Protein AF-A0AA37I2V8-F1 (afdb_monomer_lite)

Organism: Xylanibacter ruminicola (NCBI:txid839)

Foldseek 3Di:
DVVVVVVVVVVVVQVVCVVCPHDVSVVVVQVVLFVCCLVVVAKGKDDWDWDADPVRWIKIKIKIWGHDVVQSGIDIDIWMWTKDDDPQFIKIKGFAFACQPAPRDRQAIEIEDRQALVQQCVVVVNDSDHVSSVCVQVVQFDHWQKDWDQQDPVRWIKIWIDGHPFKIFIFTADPPDPHYTYGNHMDGCVRDDPVRNVVVVLSVLVCVLSPDDPLVSLLVVLVVPLDPVVNVVVVVVSVVSCVVSVGPCVLVVQLVVLLVLLVVLCVVVVVDDSPPSVLVSLSVVLSSVLSSVLSVVPPVPPPPDDSLVSSLVSSVSSCVSSVNPDDPSLSSSLSCCCPVVVDDSVVSNVVSCVVDPD

Structure (mmCIF, N/CA/C/O backbone):
data_AF-A0AA37I2V8-F1
#
_entry.id   AF-A0AA37I2V8-F1
#
loop_
_atom_site.group_PDB
_atom_site.id
_atom_site.type_symbol
_atom_site.label_atom_id
_atom_site.label_alt_id
_atom_site.label_comp_id
_atom_site.label_asym_id
_atom_site.label_entity_id
_atom_site.label_seq_id
_atom_site.pdbx_PDB_ins_code
_atom_site.Cartn_x
_atom_site.Cartn_y
_atom_site.Cartn_z
_atom_site.occupancy
_atom_site.B_iso_or_equiv
_atom_site.auth_seq_id
_atom_site.auth_comp_id
_atom_site.auth_asym_id
_atom_site.auth_atom_id
_atom_site.pdbx_PDB_model_num
ATOM 1 N N . MET A 1 1 ? 9.562 1.659 18.439 1.00 61.72 1 MET A N 1
ATOM 2 C CA . MET A 1 1 ? 8.147 1.551 18.003 1.00 61.72 1 MET A CA 1
ATOM 3 C C . MET A 1 1 ? 8.061 1.064 16.566 1.00 61.72 1 MET A C 1
ATOM 5 O O . MET A 1 1 ? 7.666 -0.075 16.406 1.00 61.72 1 MET A O 1
ATOM 9 N N . TRP A 1 2 ? 8.487 1.840 15.556 1.00 63.97 2 TRP A N 1
ATOM 10 C CA . TRP A 1 2 ? 8.509 1.395 14.149 1.00 63.97 2 TRP A CA 1
ATOM 11 C C . TRP A 1 2 ? 9.311 0.101 13.943 1.00 63.97 2 TRP A C 1
ATOM 13 O O . TRP A 1 2 ? 8.744 -0.922 13.584 1.00 63.97 2 TRP A O 1
ATOM 23 N N . ALA A 1 3 ? 10.601 0.115 14.298 1.00 67.44 3 ALA A N 1
ATOM 24 C CA . ALA A 1 3 ? 11.477 -1.053 14.174 1.00 67.44 3 ALA A CA 1
ATOM 25 C C . ALA A 1 3 ? 10.962 -2.285 14.946 1.00 67.44 3 ALA A C 1
ATOM 27 O O . ALA A 1 3 ? 11.121 -3.417 14.502 1.00 67.44 3 ALA A O 1
ATOM 28 N N . THR A 1 4 ? 10.309 -2.063 16.091 1.00 77.31 4 THR A N 1
ATOM 29 C CA . THR A 1 4 ? 9.687 -3.126 16.892 1.00 77.31 4 THR A CA 1
ATOM 30 C C . THR A 1 4 ? 8.481 -3.729 16.170 1.00 77.31 4 THR A C 1
ATOM 32 O O . THR A 1 4 ? 8.424 -4.942 16.010 1.00 77.31 4 THR A O 1
ATOM 35 N N . LEU A 1 5 ? 7.553 -2.893 15.685 1.00 78.31 5 LEU A N 1
ATOM 36 C CA . LEU A 1 5 ? 6.350 -3.332 14.971 1.00 78.31 5 LEU A CA 1
ATOM 37 C C . LEU A 1 5 ? 6.686 -4.019 13.646 1.00 78.31 5 LEU A C 1
ATOM 39 O O . LEU A 1 5 ? 6.110 -5.060 13.367 1.00 78.31 5 LEU A O 1
ATOM 43 N N . ALA A 1 6 ? 7.637 -3.496 12.869 1.00 76.94 6 ALA A N 1
ATOM 44 C CA . ALA A 1 6 ? 8.081 -4.123 11.623 1.00 76.94 6 ALA A CA 1
ATOM 45 C C . ALA A 1 6 ? 8.719 -5.501 11.878 1.00 76.94 6 ALA A C 1
ATOM 47 O O . ALA A 1 6 ? 8.385 -6.487 11.225 1.00 76.94 6 ALA A O 1
ATOM 48 N N . LYS A 1 7 ? 9.582 -5.611 12.899 1.00 83.56 7 LYS A N 1
ATOM 49 C CA . LYS A 1 7 ? 10.179 -6.895 13.295 1.00 83.56 7 LYS A CA 1
ATOM 50 C C . LYS A 1 7 ? 9.130 -7.895 13.782 1.00 83.56 7 LYS A C 1
ATOM 52 O O . LYS A 1 7 ? 9.237 -9.085 13.496 1.00 83.56 7 LYS A O 1
ATOM 57 N N . GLU A 1 8 ? 8.148 -7.446 14.559 1.00 88.06 8 GLU A N 1
ATOM 58 C CA . GLU A 1 8 ? 7.062 -8.314 15.011 1.00 88.06 8 GLU A CA 1
ATOM 59 C C . GLU A 1 8 ? 6.106 -8.706 13.884 1.00 88.06 8 GLU A C 1
ATOM 61 O O . GLU A 1 8 ? 5.677 -9.857 13.854 1.00 88.06 8 GLU A O 1
ATOM 66 N N . TYR A 1 9 ? 5.846 -7.806 12.935 1.00 86.81 9 TYR A N 1
ATOM 67 C CA . TYR A 1 9 ? 5.074 -8.088 11.730 1.00 86.81 9 TYR A CA 1
ATOM 68 C C . TYR A 1 9 ? 5.700 -9.238 10.933 1.00 86.81 9 TYR A C 1
ATOM 70 O O . TYR A 1 9 ? 5.017 -10.215 10.631 1.00 86.81 9 TYR A O 1
ATOM 78 N N . GLU A 1 10 ? 7.012 -9.193 10.672 1.00 87.81 10 GLU A N 1
ATOM 79 C CA . GLU A 1 10 ? 7.698 -10.271 9.944 1.00 87.81 10 GLU A CA 1
ATOM 80 C C . GLU A 1 10 ? 7.658 -11.604 10.706 1.00 87.81 10 GLU A C 1
ATOM 82 O O . GLU A 1 10 ? 7.467 -12.665 10.110 1.00 87.81 10 GLU A O 1
ATOM 87 N N . LYS A 1 11 ? 7.749 -11.574 12.043 1.00 92.06 11 LYS A N 1
ATOM 88 C CA . LYS A 1 11 ? 7.562 -12.780 12.869 1.00 92.06 11 LYS A CA 1
ATOM 89 C C . LYS A 1 11 ? 6.137 -13.328 12.774 1.00 92.06 11 LYS A C 1
ATOM 91 O O . LYS A 1 11 ? 5.966 -14.543 12.690 1.00 92.06 11 LYS A O 1
ATOM 96 N N . ALA A 1 12 ? 5.131 -12.457 12.796 1.00 92.50 12 ALA A N 1
ATOM 97 C CA . ALA A 1 12 ? 3.727 -12.837 12.697 1.00 92.50 12 ALA A CA 1
ATOM 98 C C . ALA A 1 12 ? 3.413 -13.444 11.317 1.00 92.50 12 ALA A C 1
ATOM 100 O O . ALA A 1 12 ? 2.794 -14.507 11.232 1.00 92.50 12 ALA A O 1
ATOM 101 N N . LYS A 1 13 ? 3.949 -12.847 10.245 1.00 91.00 13 LYS A N 1
ATOM 102 C CA . LYS A 1 13 ? 3.895 -13.381 8.878 1.00 91.00 13 LYS A CA 1
ATOM 103 C C . LYS A 1 13 ? 4.580 -14.746 8.772 1.00 91.00 13 LYS A C 1
ATOM 105 O O . LYS A 1 13 ? 3.977 -15.693 8.272 1.00 91.00 13 LYS A O 1
ATOM 110 N N . TYR A 1 14 ? 5.798 -14.886 9.298 1.00 92.94 14 TYR A N 1
ATOM 111 C CA . TYR A 1 14 ? 6.496 -16.175 9.336 1.00 92.94 14 TYR A CA 1
ATOM 112 C C . TYR A 1 14 ? 5.683 -17.245 10.082 1.00 92.94 14 TYR A C 1
ATOM 114 O O . TYR A 1 14 ? 5.554 -18.383 9.625 1.00 92.94 14 TYR A O 1
ATOM 122 N N . TRP A 1 15 ? 5.085 -16.880 11.220 1.00 95.38 15 TRP A N 1
ATOM 123 C CA . TRP A 1 15 ? 4.218 -17.778 11.976 1.00 95.38 15 TRP A CA 1
ATOM 124 C C . TRP A 1 15 ? 2.989 -18.210 11.171 1.00 95.38 15 TRP A C 1
ATOM 126 O O . TRP A 1 15 ? 2.663 -19.396 11.157 1.00 95.38 15 TRP A O 1
ATOM 136 N N . MET A 1 16 ? 2.342 -17.283 10.461 1.00 94.69 16 MET A N 1
ATOM 137 C CA . MET A 1 16 ? 1.222 -17.588 9.570 1.00 94.69 16 MET A CA 1
ATOM 138 C C . MET A 1 16 ? 1.610 -18.637 8.521 1.00 94.69 16 MET A C 1
ATOM 140 O O . MET A 1 16 ? 0.940 -19.663 8.407 1.00 94.69 16 MET A O 1
ATOM 144 N N . ILE A 1 17 ? 2.728 -18.434 7.819 1.00 93.69 17 ILE A N 1
ATOM 145 C CA . ILE A 1 17 ? 3.246 -19.383 6.820 1.00 93.69 17 ILE A CA 1
ATOM 146 C C . ILE A 1 17 ? 3.476 -20.764 7.451 1.00 93.69 17 ILE A C 1
ATOM 148 O O . ILE A 1 17 ? 3.071 -21.793 6.902 1.00 93.69 17 ILE A O 1
ATOM 152 N N . LYS A 1 18 ? 4.070 -20.804 8.649 1.00 95.25 18 LYS A N 1
ATOM 153 C CA . LYS A 1 18 ? 4.280 -22.051 9.394 1.00 95.25 18 LYS A CA 1
ATOM 154 C C . LYS A 1 18 ? 2.962 -22.762 9.722 1.00 95.25 18 LYS A C 1
ATOM 156 O O . LYS A 1 18 ? 2.896 -23.981 9.583 1.00 95.25 18 LYS A O 1
ATOM 161 N N . GLN A 1 19 ? 1.915 -22.033 10.113 1.00 95.38 19 GLN A N 1
ATOM 162 C CA . GLN A 1 19 ? 0.595 -22.603 10.427 1.00 95.38 19 GLN A CA 1
ATOM 163 C C . GLN A 1 19 ? -0.121 -23.178 9.198 1.00 95.38 19 GLN A C 1
ATOM 165 O O . GLN A 1 19 ? -0.842 -24.166 9.319 1.00 95.38 19 GLN A O 1
ATOM 170 N N . PHE A 1 20 ? 0.138 -22.643 8.002 1.00 91.44 20 PHE A N 1
ATOM 171 C CA . PHE A 1 20 ? -0.307 -23.259 6.746 1.00 91.44 20 PHE A CA 1
ATOM 172 C C . PHE A 1 20 ? 0.528 -24.487 6.335 1.00 91.44 20 PHE A C 1
ATOM 174 O O . PHE A 1 20 ? 0.200 -25.168 5.365 1.00 91.44 20 PHE A O 1
ATOM 181 N N . GLY A 1 21 ? 1.564 -24.837 7.102 1.00 92.12 21 GLY A N 1
ATOM 182 C CA . GLY A 1 21 ? 2.420 -25.998 6.866 1.00 92.12 21 GLY A CA 1
ATOM 183 C C . GLY A 1 21 ? 3.665 -25.696 6.031 1.00 92.12 21 GLY A C 1
ATOM 184 O O . GLY A 1 21 ? 4.181 -26.599 5.374 1.00 92.12 21 GLY A O 1
ATOM 185 N N . GLY A 1 22 ? 4.144 -24.448 6.070 1.00 92.44 22 GLY A N 1
ATOM 186 C CA . GLY A 1 22 ? 5.367 -23.993 5.407 1.00 92.44 22 GLY A CA 1
ATOM 187 C C . GLY A 1 22 ? 5.132 -23.390 4.021 1.00 92.44 22 GLY A C 1
ATOM 188 O O . GLY A 1 22 ? 4.025 -23.455 3.485 1.00 92.44 22 GLY A O 1
ATOM 189 N N . GLU A 1 23 ? 6.199 -22.830 3.441 1.00 90.12 23 GLU A N 1
ATOM 190 C CA . GLU A 1 23 ? 6.170 -22.000 2.223 1.00 90.12 23 GLU A CA 1
ATOM 191 C C . GLU A 1 23 ? 5.359 -22.634 1.088 1.00 90.12 23 GLU A C 1
ATOM 193 O O . GLU A 1 23 ? 4.390 -22.057 0.614 1.00 90.12 23 GLU A O 1
ATOM 198 N N . LYS A 1 24 ? 5.658 -23.892 0.744 1.00 88.12 24 LYS A N 1
ATOM 199 C CA . LYS A 1 24 ? 5.006 -24.598 -0.368 1.00 88.12 24 LYS A CA 1
ATOM 200 C C . LYS A 1 24 ? 3.488 -24.740 -0.197 1.00 88.12 24 LYS A C 1
ATOM 202 O O . LYS A 1 24 ? 2.741 -24.679 -1.169 1.00 88.12 24 LYS A O 1
ATOM 207 N N . ARG A 1 25 ? 3.011 -24.988 1.029 1.00 90.62 25 ARG A N 1
ATOM 208 C CA . ARG A 1 25 ? 1.565 -25.108 1.295 1.00 90.62 25 ARG A CA 1
ATOM 209 C C . ARG A 1 25 ? 0.893 -23.745 1.375 1.00 90.62 25 ARG A C 1
ATOM 211 O O . ARG A 1 25 ? -0.262 -23.617 0.981 1.00 90.62 25 ARG A O 1
ATOM 218 N N . TYR A 1 26 ? 1.614 -22.747 1.867 1.00 89.31 26 TYR A N 1
ATOM 219 C CA . TYR A 1 26 ? 1.163 -21.367 1.880 1.00 89.31 26 TYR A CA 1
ATOM 220 C C . TYR A 1 26 ? 1.017 -20.804 0.455 1.00 89.31 26 TYR A C 1
ATOM 222 O O . TYR A 1 26 ? -0.025 -20.232 0.149 1.00 89.31 26 TYR A O 1
ATOM 230 N N . GLU A 1 27 ? 1.973 -21.059 -0.441 1.00 84.69 27 GLU A N 1
ATOM 231 C CA . GLU A 1 27 ? 1.876 -20.731 -1.872 1.00 84.69 27 GLU A CA 1
ATOM 232 C C . GLU A 1 27 ? 0.659 -21.401 -2.521 1.00 84.69 27 GLU A C 1
ATOM 234 O O . GLU A 1 27 ? -0.178 -20.721 -3.108 1.00 84.69 27 GLU A O 1
ATOM 239 N N . ALA A 1 28 ? 0.476 -22.710 -2.316 1.00 79.25 28 ALA A N 1
ATOM 240 C CA . ALA A 1 28 ? -0.687 -23.425 -2.847 1.00 79.25 28 ALA A CA 1
ATOM 241 C C . ALA A 1 28 ? -2.029 -22.873 -2.323 1.00 79.25 28 ALA A C 1
ATOM 243 O O . ALA A 1 28 ? -3.024 -22.850 -3.049 1.00 79.25 28 ALA A O 1
ATOM 244 N N . MET A 1 29 ? -2.073 -22.421 -1.064 1.00 91.56 29 MET A N 1
ATOM 245 C CA . MET A 1 29 ? -3.246 -21.758 -0.490 1.00 91.56 29 MET A CA 1
ATOM 246 C C . MET A 1 29 ? -3.499 -20.393 -1.140 1.00 91.56 29 MET A C 1
ATOM 248 O O . MET A 1 29 ? -4.650 -20.090 -1.449 1.00 91.56 29 MET A O 1
ATOM 252 N N . ARG A 1 30 ? -2.450 -19.597 -1.399 1.00 85.69 30 ARG A N 1
ATOM 253 C CA . ARG A 1 30 ? -2.564 -18.319 -2.123 1.00 85.69 30 ARG A CA 1
ATOM 254 C C . ARG A 1 30 ? -3.098 -18.526 -3.538 1.00 85.69 30 ARG A C 1
ATOM 256 O O . ARG A 1 30 ? -4.020 -17.817 -3.932 1.00 85.69 30 ARG A O 1
ATOM 263 N N . ASP A 1 31 ? -2.602 -19.528 -4.258 1.00 77.56 31 ASP A N 1
ATOM 264 C CA . ASP A 1 31 ? -3.069 -19.855 -5.611 1.00 77.56 31 ASP A CA 1
ATOM 265 C C . ASP A 1 31 ? -4.552 -20.254 -5.633 1.00 77.56 31 ASP A C 1
ATOM 267 O O . ASP A 1 31 ? -5.315 -19.823 -6.502 1.00 77.56 31 ASP A O 1
ATOM 271 N N . ASP A 1 32 ? -4.990 -21.059 -4.661 1.00 80.25 32 ASP A N 1
ATOM 272 C CA . ASP A 1 32 ? -6.401 -21.423 -4.502 1.00 80.25 32 ASP A CA 1
ATOM 273 C C . ASP A 1 32 ? -7.268 -20.205 -4.136 1.00 80.25 32 ASP A C 1
ATOM 275 O O . ASP A 1 32 ? -8.359 -20.029 -4.688 1.00 80.25 32 ASP A O 1
ATOM 279 N N . LEU A 1 33 ? -6.773 -19.322 -3.261 1.00 83.38 33 LEU A N 1
ATOM 280 C CA . LEU A 1 33 ? -7.452 -18.083 -2.880 1.00 83.38 33 LEU A CA 1
ATOM 281 C C . LEU A 1 33 ? -7.632 -17.154 -4.088 1.00 83.38 33 LEU A C 1
ATOM 283 O O . LEU A 1 33 ? -8.740 -16.670 -4.321 1.00 83.38 33 LEU A O 1
ATOM 287 N N . LEU A 1 34 ? -6.578 -16.956 -4.885 1.00 76.81 34 LEU A N 1
ATOM 288 C CA . LEU A 1 34 ? -6.599 -16.178 -6.127 1.00 76.81 34 LEU A CA 1
ATOM 289 C C . LEU A 1 34 ? -7.582 -16.773 -7.139 1.00 76.81 34 LEU A C 1
ATOM 291 O O . LEU A 1 34 ? -8.426 -16.057 -7.676 1.00 76.81 34 LEU A O 1
ATOM 295 N N . ARG A 1 35 ? -7.554 -18.097 -7.341 1.00 69.88 35 ARG A N 1
ATOM 296 C CA . ARG A 1 35 ? -8.489 -18.790 -8.241 1.00 69.88 35 ARG A CA 1
ATOM 297 C C . ARG A 1 35 ? -9.942 -18.596 -7.814 1.00 69.88 35 ARG A C 1
ATOM 299 O O . ARG A 1 35 ? -10.794 -18.291 -8.648 1.00 69.88 35 ARG A O 1
ATOM 306 N N . LYS A 1 36 ? -10.238 -18.750 -6.520 1.00 77.00 36 LYS A N 1
ATOM 307 C CA . LYS A 1 36 ? -11.579 -18.520 -5.959 1.00 77.00 36 LYS A CA 1
ATOM 308 C C . LYS A 1 36 ? -11.999 -17.060 -6.082 1.00 77.00 36 LYS A C 1
ATOM 310 O O . LYS A 1 36 ? -13.151 -16.797 -6.423 1.00 77.00 36 LYS A O 1
ATOM 315 N N . CYS A 1 37 ? -11.084 -16.129 -5.830 1.00 74.88 37 CYS A N 1
ATOM 316 C CA . CYS A 1 37 ? -11.287 -14.689 -5.977 1.00 74.88 37 CYS A CA 1
ATOM 317 C C . CYS A 1 37 ? -11.679 -14.333 -7.420 1.00 74.88 37 CYS A C 1
ATOM 319 O O . CYS A 1 37 ? -12.719 -13.715 -7.636 1.00 74.88 37 CYS A O 1
ATOM 321 N N . ALA A 1 38 ? -10.925 -14.830 -8.407 1.00 68.19 38 ALA A N 1
ATOM 322 C CA . ALA A 1 38 ? -11.205 -14.633 -9.827 1.00 68.19 38 ALA A CA 1
ATOM 323 C C . ALA A 1 38 ? -12.537 -15.269 -10.263 1.00 68.19 38 ALA A C 1
ATOM 325 O O . ALA A 1 38 ? -13.345 -14.614 -10.916 1.00 68.19 38 ALA A O 1
ATOM 326 N N . TYR A 1 39 ? -12.807 -16.517 -9.860 1.00 68.06 39 TYR A N 1
ATOM 327 C CA . TYR A 1 39 ? -14.053 -17.214 -10.206 1.00 68.06 39 TYR A CA 1
ATOM 328 C C . TYR A 1 39 ? -15.294 -16.526 -9.623 1.00 68.06 39 TYR A C 1
ATOM 330 O O . TYR A 1 39 ? -16.315 -16.390 -10.287 1.00 68.06 39 TYR A O 1
ATOM 338 N N . SER A 1 40 ? -15.210 -16.097 -8.364 1.00 74.62 40 SER A N 1
ATOM 339 C CA . SER A 1 40 ? -16.325 -15.454 -7.661 1.00 74.62 40 SER A CA 1
ATOM 340 C C . SER A 1 40 ? -16.422 -13.946 -7.894 1.00 74.62 40 SER A C 1
ATOM 342 O O . SER A 1 40 ? -17.367 -13.329 -7.405 1.00 74.62 40 SER A O 1
ATOM 344 N N . GLN A 1 41 ? -15.449 -13.365 -8.605 1.00 69.38 41 GLN A N 1
ATOM 345 C CA . GLN A 1 41 ? -15.360 -11.941 -8.925 1.00 69.38 41 GLN A CA 1
ATOM 346 C C . GLN A 1 41 ? -15.504 -11.024 -7.699 1.00 69.38 41 GLN A C 1
ATOM 348 O O . GLN A 1 41 ? -16.074 -9.933 -7.766 1.00 69.38 41 GLN A O 1
ATOM 353 N N . ARG A 1 42 ? -14.999 -11.470 -6.546 1.00 75.94 42 ARG A N 1
ATOM 354 C CA . ARG A 1 42 ? -15.062 -10.727 -5.282 1.00 75.94 42 ARG A CA 1
ATOM 355 C C . ARG A 1 42 ? -13.832 -11.009 -4.421 1.00 75.94 42 ARG A C 1
ATOM 357 O O . ARG A 1 42 ? -13.291 -12.111 -4.511 1.00 75.94 42 ARG A O 1
ATOM 364 N N . PRO A 1 43 ? -13.426 -10.064 -3.551 1.00 77.12 43 PRO A N 1
ATOM 365 C CA . PRO A 1 43 ? -12.319 -10.285 -2.630 1.00 77.12 43 PRO A CA 1
ATOM 366 C C . PRO A 1 43 ? -12.534 -11.516 -1.743 1.00 77.12 43 PRO A C 1
ATOM 368 O O . PRO A 1 43 ? -13.661 -11.803 -1.328 1.00 77.12 43 PRO A O 1
ATOM 371 N N . MET A 1 44 ? -11.446 -12.220 -1.443 1.00 83.44 44 MET A N 1
ATOM 372 C CA . MET A 1 44 ? -11.434 -13.444 -0.644 1.00 83.44 44 MET A CA 1
ATOM 373 C C . MET A 1 44 ? -10.379 -13.355 0.449 1.00 83.44 44 MET A C 1
ATOM 375 O O . MET A 1 44 ? -9.308 -12.795 0.246 1.00 83.44 44 MET A O 1
ATOM 379 N N . LEU A 1 45 ? -10.666 -13.957 1.599 1.00 86.44 45 LEU A N 1
ATOM 380 C CA . LEU A 1 45 ? -9.759 -13.987 2.741 1.00 86.44 45 LEU A CA 1
ATOM 381 C C . LEU A 1 45 ? -9.430 -15.431 3.094 1.00 86.44 45 LEU A C 1
ATOM 383 O O . LEU A 1 45 ? -10.310 -16.295 3.096 1.00 86.44 45 LEU A O 1
ATOM 387 N N . SER A 1 46 ? -8.169 -15.692 3.417 1.00 89.62 46 SER A N 1
ATOM 388 C CA . SER A 1 46 ? -7.795 -16.962 4.042 1.00 89.62 46 SER A CA 1
ATOM 389 C C . SER A 1 46 ? -8.331 -17.053 5.477 1.00 89.62 46 SER A C 1
ATOM 391 O O . SER A 1 46 ? -8.781 -16.066 6.066 1.00 89.62 46 SER A O 1
ATOM 393 N N . LYS A 1 47 ? -8.250 -18.248 6.070 1.00 89.31 47 LYS A N 1
ATOM 394 C CA . LYS A 1 47 ? -8.561 -18.429 7.489 1.00 89.31 47 LYS A CA 1
ATOM 395 C C . LYS A 1 47 ? -7.588 -17.597 8.349 1.00 89.31 47 LYS A C 1
ATOM 397 O O . LYS A 1 47 ? -6.381 -17.735 8.155 1.00 89.31 47 LYS A O 1
ATOM 402 N N . PRO A 1 48 ? -8.078 -16.815 9.329 1.00 90.50 48 PRO A N 1
ATOM 403 C CA . PRO A 1 48 ? -7.207 -16.068 10.226 1.00 90.50 48 PRO A CA 1
ATOM 404 C C . PRO A 1 48 ? -6.315 -16.978 11.070 1.00 90.50 48 PRO A C 1
ATOM 406 O O . PRO A 1 48 ? -6.750 -18.024 11.564 1.00 90.50 48 PRO A O 1
ATOM 409 N N . VAL A 1 49 ? -5.079 -16.537 11.275 1.00 93.25 49 VAL A N 1
ATOM 410 C CA . VAL A 1 49 ? -4.084 -17.157 12.145 1.00 93.25 49 VAL A CA 1
ATOM 411 C C . VAL A 1 49 ? -3.737 -16.191 13.268 1.00 93.25 49 VAL A C 1
ATOM 413 O O . VAL A 1 49 ? -3.441 -15.023 13.028 1.00 93.25 49 VAL A O 1
ATOM 416 N N . TYR A 1 50 ? -3.731 -16.697 14.497 1.00 93.69 50 TYR A N 1
ATOM 417 C CA . TYR A 1 50 ? -3.369 -15.925 15.679 1.00 93.69 50 TYR A CA 1
ATOM 418 C C . TYR A 1 50 ? -1.919 -16.205 16.078 1.00 93.69 50 TYR A C 1
ATOM 420 O O . TYR A 1 50 ? -1.454 -17.349 16.044 1.00 93.69 50 TYR A O 1
ATOM 428 N N . TYR A 1 51 ? -1.211 -15.149 16.464 1.00 93.94 51 TYR A N 1
ATOM 429 C CA . TYR A 1 51 ? 0.160 -15.196 16.955 1.00 93.94 51 TYR A CA 1
ATOM 430 C C . TYR A 1 51 ? 0.286 -14.299 18.184 1.00 93.94 51 TYR A C 1
ATOM 432 O O . TYR A 1 51 ? -0.140 -13.150 18.157 1.00 93.94 51 TYR A O 1
ATOM 440 N N . THR A 1 52 ? 0.897 -14.805 19.249 1.00 94.19 52 THR A N 1
ATOM 441 C CA . THR A 1 52 ? 1.267 -13.992 20.410 1.00 94.19 52 THR A CA 1
ATOM 442 C C . THR A 1 52 ? 2.782 -13.969 20.494 1.00 94.19 52 THR A C 1
ATOM 444 O O . THR A 1 52 ? 3.414 -15.026 20.533 1.00 94.19 52 THR A O 1
ATOM 447 N N . SER A 1 53 ? 3.370 -12.776 20.485 1.00 90.44 53 SER A N 1
ATOM 448 C CA . SER A 1 53 ? 4.817 -12.624 20.581 1.00 90.44 53 SER A CA 1
ATOM 449 C C . SER A 1 53 ? 5.325 -12.952 21.986 1.00 90.44 53 SER A C 1
ATOM 451 O O . SER A 1 53 ? 4.562 -13.014 22.949 1.00 90.44 53 SER A O 1
ATOM 453 N N . SER A 1 54 ? 6.642 -13.122 22.123 1.00 88.31 54 SER A N 1
ATOM 454 C CA . SER A 1 54 ? 7.293 -13.310 23.427 1.00 88.31 54 SER A CA 1
ATOM 455 C C . SER A 1 54 ? 7.085 -12.132 24.384 1.00 88.31 54 SER A C 1
ATOM 457 O O . SER A 1 54 ? 7.201 -12.305 25.591 1.00 88.31 54 SER A O 1
ATOM 459 N N . GLU A 1 55 ? 6.789 -10.945 23.852 1.00 86.06 55 GLU A N 1
ATOM 460 C CA . GLU A 1 55 ? 6.487 -9.737 24.630 1.00 86.06 55 GLU A CA 1
ATOM 461 C C . GLU A 1 55 ? 4.993 -9.638 24.995 1.00 86.06 55 GLU A C 1
ATOM 463 O O . GLU A 1 55 ? 4.576 -8.688 25.650 1.00 86.06 55 GLU A O 1
ATOM 468 N N . GLY A 1 56 ? 4.173 -10.614 24.588 1.00 89.00 56 GLY A N 1
ATOM 469 C CA . GLY A 1 56 ? 2.733 -10.647 24.853 1.00 89.00 56 GLY A CA 1
ATOM 470 C C . GLY A 1 56 ? 1.882 -9.884 23.835 1.00 89.00 56 GLY A C 1
ATOM 471 O O . GLY A 1 56 ? 0.661 -9.822 23.992 1.00 89.00 56 GLY A O 1
ATOM 472 N N . ASN A 1 57 ? 2.482 -9.333 22.774 1.00 89.69 57 ASN A N 1
ATOM 473 C CA . ASN A 1 57 ? 1.741 -8.641 21.720 1.00 89.69 57 ASN A CA 1
ATOM 474 C C . ASN A 1 57 ? 0.928 -9.649 20.906 1.00 89.69 57 ASN A C 1
ATOM 476 O O . ASN A 1 57 ? 1.464 -10.654 20.434 1.00 89.69 57 ASN A O 1
ATOM 480 N N . ARG A 1 58 ? -0.368 -9.381 20.738 1.00 92.88 58 ARG A N 1
ATOM 481 C CA . ARG A 1 58 ? -1.301 -10.281 20.052 1.00 92.88 58 ARG A CA 1
ATOM 482 C C . ARG A 1 58 ? -1.518 -9.819 18.624 1.00 92.88 58 A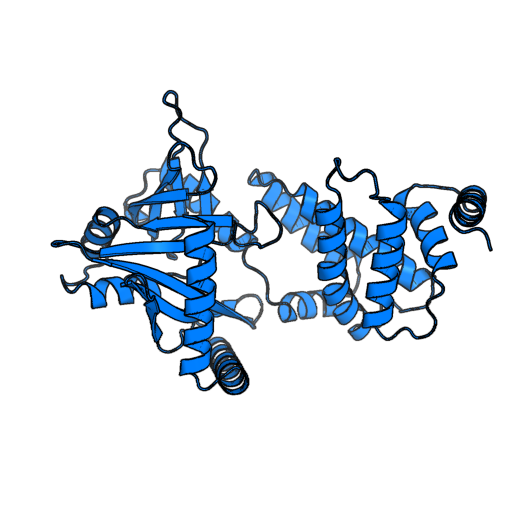RG A C 1
ATOM 484 O O . ARG A 1 58 ? -1.821 -8.655 18.384 1.00 92.88 58 ARG A O 1
ATOM 491 N N . TRP A 1 59 ? -1.392 -10.752 17.696 1.00 93.50 59 TRP A N 1
ATOM 492 C CA . TRP A 1 59 ? -1.460 -10.533 16.264 1.00 93.50 59 TRP A CA 1
ATOM 493 C C . TRP A 1 59 ? -2.500 -11.453 15.636 1.00 93.50 59 TRP A C 1
ATOM 495 O O . TRP A 1 59 ? -2.616 -12.625 15.999 1.00 93.50 59 TRP A O 1
ATOM 505 N N . ILE A 1 60 ? -3.217 -10.925 14.653 1.00 92.62 60 ILE A N 1
ATOM 506 C CA . ILE A 1 60 ? -4.084 -11.683 13.757 1.00 92.62 60 ILE A CA 1
ATOM 507 C C . ILE A 1 60 ? -3.608 -11.473 12.321 1.00 92.62 60 ILE A C 1
ATOM 509 O O . ILE A 1 60 ? -3.431 -10.340 11.876 1.00 92.62 60 ILE A O 1
ATOM 513 N N . CYS A 1 61 ? -3.362 -12.576 11.623 1.00 91.75 61 CYS A N 1
ATOM 514 C CA . CYS A 1 61 ? -2.741 -12.602 10.303 1.00 91.75 61 CYS A CA 1
ATOM 515 C C . CYS A 1 61 ? -3.614 -13.384 9.325 1.00 91.75 61 CYS A C 1
ATOM 517 O O . CYS A 1 61 ? -4.180 -14.414 9.693 1.00 91.75 61 CYS A O 1
ATOM 519 N N . PHE A 1 62 ? -3.716 -12.918 8.088 1.00 89.44 62 PHE A N 1
ATOM 520 C CA . PHE A 1 62 ? -4.424 -13.614 7.016 1.00 89.44 62 PHE A CA 1
ATOM 521 C C . PHE A 1 62 ? -3.956 -13.104 5.651 1.00 89.44 62 PHE A C 1
ATOM 523 O O . PHE A 1 62 ? -3.532 -11.960 5.506 1.00 89.44 62 PHE A O 1
ATOM 530 N N . GLU A 1 63 ? -4.090 -13.942 4.630 1.00 87.88 63 GLU A N 1
ATOM 531 C CA . GLU A 1 63 ? -4.022 -13.523 3.233 1.00 87.88 63 GLU A CA 1
ATOM 532 C C . GLU A 1 63 ? -5.318 -12.869 2.773 1.00 87.88 63 GLU A C 1
ATOM 534 O O . GLU A 1 63 ? -6.410 -13.392 3.028 1.00 87.88 63 GLU A O 1
ATOM 539 N N . ASN A 1 64 ? -5.172 -11.759 2.051 1.00 83.25 64 ASN A N 1
ATOM 540 C CA . ASN A 1 64 ? -6.256 -11.067 1.372 1.00 83.25 64 ASN A CA 1
ATOM 541 C C . ASN A 1 64 ? -6.034 -11.124 -0.140 1.00 83.25 64 ASN A C 1
ATOM 543 O O . ASN A 1 64 ? -5.047 -10.576 -0.633 1.00 83.25 64 ASN A O 1
ATOM 547 N N . ALA A 1 65 ? -6.948 -11.777 -0.856 1.00 79.38 65 ALA A N 1
ATOM 548 C CA . ALA A 1 65 ? -7.004 -11.761 -2.307 1.00 79.38 65 ALA A CA 1
ATOM 549 C C . ALA A 1 65 ? -7.986 -10.694 -2.791 1.00 79.38 65 ALA A C 1
ATOM 551 O O . ALA A 1 65 ? -9.173 -10.714 -2.462 1.00 79.38 65 ALA A O 1
ATOM 552 N N . PHE A 1 66 ? -7.497 -9.801 -3.640 1.00 73.62 66 PHE A N 1
ATOM 553 C CA . PHE A 1 66 ? -8.267 -8.762 -4.308 1.00 73.62 66 PHE A CA 1
ATOM 554 C C . PHE A 1 66 ? -8.645 -9.210 -5.710 1.00 73.62 66 PHE A C 1
ATOM 556 O O . PHE A 1 66 ? -7.859 -9.889 -6.365 1.00 73.62 66 PHE A O 1
ATOM 563 N N . TYR A 1 67 ? -9.829 -8.810 -6.168 1.00 67.50 67 TYR A N 1
ATOM 564 C CA . TYR A 1 67 ? -10.265 -8.965 -7.552 1.00 67.50 67 TYR A CA 1
ATOM 565 C C . TYR A 1 67 ? -10.357 -7.589 -8.203 1.00 67.50 67 TYR A C 1
ATOM 567 O O . TYR A 1 67 ? -10.868 -6.650 -7.588 1.00 67.50 67 TYR A O 1
ATOM 575 N N . TYR A 1 68 ? -9.889 -7.494 -9.443 1.00 62.56 68 TYR A N 1
ATOM 576 C CA . TYR A 1 68 ?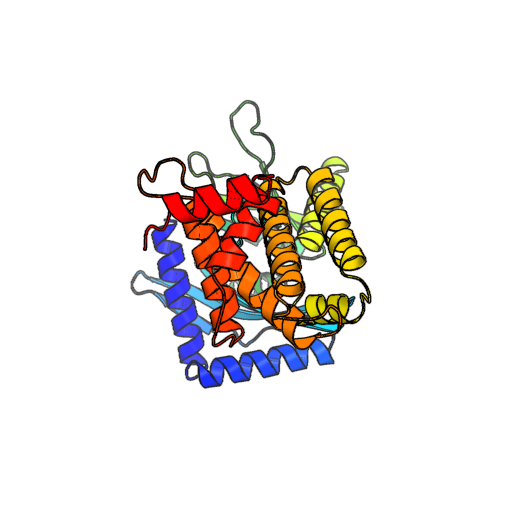 -9.893 -6.285 -10.254 1.00 62.56 68 TYR A CA 1
ATOM 577 C C . TYR A 1 68 ? -10.856 -6.499 -11.432 1.00 62.56 68 TYR A C 1
ATOM 579 O O . TYR A 1 68 ? -10.481 -7.147 -12.413 1.00 62.56 68 TYR A O 1
ATOM 587 N N . PRO A 1 69 ? -12.108 -6.007 -11.340 1.00 54.59 69 PRO A N 1
ATOM 588 C CA . PRO A 1 69 ? -13.154 -6.298 -12.321 1.00 54.59 69 PRO A CA 1
ATOM 589 C C . PRO A 1 69 ? -12.804 -5.857 -13.739 1.00 54.59 69 PRO A C 1
ATOM 591 O O . PRO A 1 69 ? -13.020 -6.615 -14.681 1.00 54.59 69 PRO A O 1
ATOM 594 N N . ASP A 1 70 ? -12.197 -4.678 -13.870 1.00 47.81 70 ASP A N 1
ATOM 595 C CA . ASP A 1 70 ? -11.882 -4.062 -15.164 1.00 47.81 70 ASP A CA 1
ATOM 596 C C . ASP A 1 70 ? -10.758 -4.784 -15.916 1.00 47.81 70 ASP A C 1
ATOM 598 O O . ASP A 1 70 ? -10.529 -4.542 -17.100 1.00 47.81 70 ASP A O 1
ATOM 602 N N . SER A 1 71 ? -10.045 -5.679 -15.234 1.00 44.25 71 SER A N 1
ATOM 603 C CA . SER A 1 71 ? -8.862 -6.346 -15.762 1.00 44.25 71 SER A CA 1
ATOM 604 C C . SER A 1 71 ? -8.863 -7.867 -15.602 1.00 44.25 71 SER A C 1
ATOM 606 O O . SER A 1 71 ? -7.928 -8.532 -16.055 1.00 44.25 71 SER A O 1
ATOM 608 N N . LEU A 1 72 ? -9.930 -8.428 -15.018 1.00 48.75 72 LEU A N 1
ATOM 609 C CA . LEU A 1 72 ? -10.099 -9.860 -14.742 1.00 48.75 72 LEU A CA 1
ATOM 610 C C . LEU A 1 72 ? -8.893 -10.480 -14.021 1.00 48.75 72 LEU A C 1
ATOM 612 O O . LEU A 1 72 ? -8.519 -11.622 -14.294 1.00 48.75 72 LEU A O 1
ATOM 616 N N . ALA A 1 73 ? -8.271 -9.725 -13.121 1.00 45.75 73 ALA A N 1
ATOM 617 C CA . ALA A 1 73 ? -7.081 -10.168 -12.416 1.00 45.75 73 ALA A CA 1
ATOM 618 C C . ALA A 1 73 ? -7.257 -10.147 -10.908 1.00 45.75 73 ALA A C 1
ATOM 620 O O . ALA A 1 73 ? -8.235 -9.622 -10.370 1.00 45.75 73 ALA A O 1
ATOM 621 N N . SER A 1 74 ? -6.289 -10.743 -10.223 1.00 57.44 74 SER A N 1
ATOM 622 C CA . SER A 1 74 ? -6.307 -10.872 -8.777 1.00 57.44 74 SER A CA 1
ATOM 623 C C . SER A 1 74 ? -4.905 -10.792 -8.197 1.00 57.44 74 SER A C 1
ATOM 625 O O . SER A 1 74 ? -3.974 -11.335 -8.780 1.00 57.44 74 SER A O 1
ATOM 627 N N . ASN A 1 75 ? -4.768 -10.148 -7.040 1.00 63.38 75 ASN A N 1
ATOM 628 C CA . ASN A 1 75 ? -3.520 -10.080 -6.275 1.00 63.38 75 ASN A CA 1
ATOM 629 C C . ASN A 1 75 ? -3.769 -10.590 -4.853 1.00 63.38 75 ASN A C 1
ATOM 631 O O . ASN A 1 75 ? -4.893 -10.491 -4.372 1.00 63.38 75 ASN A O 1
ATOM 635 N N . CYS A 1 76 ? -2.749 -11.126 -4.185 1.00 69.12 76 CYS A N 1
ATOM 636 C CA . CYS A 1 76 ? -2.846 -11.671 -2.835 1.00 69.12 76 CYS A CA 1
ATOM 637 C C . CYS A 1 76 ? -1.731 -11.115 -1.950 1.00 69.12 76 CYS A C 1
ATOM 639 O O . CYS A 1 76 ? -0.553 -11.283 -2.283 1.00 69.12 76 CYS A O 1
ATOM 641 N N . MET A 1 77 ? -2.098 -10.502 -0.822 1.00 73.69 77 MET A N 1
ATOM 642 C CA . MET A 1 77 ? -1.155 -9.888 0.112 1.00 73.69 77 MET A CA 1
ATOM 643 C C . MET A 1 77 ? -1.422 -10.314 1.568 1.00 73.69 77 MET A C 1
ATOM 645 O O . MET A 1 77 ? -2.585 -10.288 2.003 1.00 73.69 77 MET A O 1
ATOM 649 N N . PRO A 1 78 ? -0.367 -10.624 2.352 1.00 80.81 78 PRO A N 1
ATOM 650 C CA . PRO A 1 78 ? -0.495 -10.842 3.786 1.00 80.81 78 PRO A CA 1
ATOM 651 C C . PRO A 1 78 ? -0.918 -9.551 4.481 1.00 80.81 78 PRO A C 1
ATOM 653 O O . PRO A 1 78 ? -0.332 -8.495 4.258 1.00 80.81 78 PRO A O 1
ATOM 656 N N . ASN A 1 79 ? -1.888 -9.650 5.384 1.00 82.81 79 ASN A N 1
ATOM 657 C CA . ASN A 1 79 ? -2.244 -8.584 6.308 1.00 82.81 79 ASN A CA 1
ATOM 658 C C . ASN A 1 79 ? -2.114 -9.090 7.742 1.00 82.81 79 ASN A C 1
ATOM 660 O O . ASN A 1 79 ? -2.678 -10.127 8.095 1.00 82.81 79 ASN A O 1
ATOM 664 N N . CYS A 1 80 ? -1.384 -8.341 8.572 1.00 87.38 80 CYS A N 1
ATOM 665 C CA . CYS A 1 80 ? -1.198 -8.652 9.987 1.00 87.38 80 CYS A CA 1
ATOM 666 C C . CYS A 1 80 ? -1.575 -7.436 10.839 1.00 87.38 80 CYS A C 1
ATOM 668 O O . CYS A 1 80 ? -1.024 -6.349 10.662 1.00 87.38 80 CYS A O 1
ATOM 670 N N . PHE A 1 81 ? -2.483 -7.638 11.790 1.00 89.50 81 PHE A N 1
ATOM 671 C CA . PHE A 1 81 ? -2.942 -6.612 12.721 1.00 89.50 81 PHE A CA 1
ATOM 672 C C . PHE A 1 81 ? -2.510 -6.985 14.131 1.00 89.50 81 PHE A C 1
ATOM 674 O O . PHE A 1 81 ? -2.852 -8.062 14.619 1.00 89.50 81 PHE A O 1
ATOM 681 N N . CYS A 1 82 ? -1.789 -6.090 14.798 1.00 91.69 82 CYS A N 1
ATOM 682 C CA . CYS A 1 82 ? -1.539 -6.199 16.228 1.00 91.69 82 CYS A CA 1
ATOM 683 C C . CYS A 1 82 ? -2.711 -5.567 16.974 1.00 91.69 82 CYS A C 1
ATOM 685 O O . CYS A 1 82 ? -3.158 -4.481 16.608 1.00 91.69 82 CYS A O 1
ATOM 687 N N . TYR A 1 83 ? -3.233 -6.220 18.004 1.00 92.12 83 TYR A N 1
ATOM 688 C CA . TYR A 1 83 ? -4.403 -5.735 18.723 1.00 92.12 83 TYR A CA 1
ATOM 689 C C . TYR A 1 83 ? -4.250 -5.854 20.234 1.00 92.12 83 TYR A C 1
ATOM 691 O O . TYR A 1 83 ? -3.580 -6.737 20.775 1.00 92.12 83 TYR A O 1
ATOM 699 N N . PHE A 1 84 ? -4.915 -4.943 20.934 1.00 90.12 84 PHE A N 1
ATOM 700 C CA . PHE A 1 84 ? -4.990 -4.928 22.386 1.00 90.12 84 PHE A CA 1
ATOM 701 C C . PHE A 1 84 ? -6.420 -4.650 22.822 1.00 90.12 84 PHE A C 1
ATOM 703 O O . PHE A 1 84 ? -7.162 -3.935 22.156 1.00 90.12 84 PHE A O 1
ATOM 710 N N . GLU A 1 85 ? -6.804 -5.202 23.963 1.00 89.38 85 GLU A N 1
ATOM 711 C CA . GLU A 1 85 ? -8.129 -4.991 24.526 1.00 89.38 85 GLU A CA 1
ATOM 712 C C . GLU A 1 85 ? -8.022 -4.031 25.699 1.00 89.38 85 GLU A C 1
ATOM 714 O O . GLU A 1 85 ? -7.077 -4.084 26.485 1.00 89.38 85 GLU A O 1
ATOM 719 N N . THR A 1 86 ? -9.010 -3.158 25.823 1.00 85.00 86 THR A N 1
ATOM 720 C CA . THR A 1 86 ? -9.262 -2.398 27.045 1.00 85.00 86 THR A CA 1
ATOM 721 C C . THR A 1 86 ? -10.454 -3.019 27.766 1.00 85.00 86 THR A C 1
ATOM 723 O O . THR A 1 86 ? -11.095 -3.932 27.241 1.00 85.00 86 THR A O 1
ATOM 726 N N . ALA A 1 87 ? -10.801 -2.526 28.957 1.00 80.94 87 ALA A N 1
ATOM 727 C CA . ALA A 1 87 ? -12.008 -2.978 29.652 1.00 80.94 87 ALA A CA 1
ATOM 728 C C . ALA A 1 87 ? -13.259 -2.868 28.752 1.00 80.94 87 ALA A C 1
ATOM 730 O O . ALA A 1 87 ? -14.036 -3.816 28.661 1.00 80.94 87 ALA A O 1
ATOM 731 N N . SER A 1 88 ? -13.391 -1.764 28.009 1.00 75.44 88 SER A N 1
ATOM 732 C CA . SER A 1 88 ? -14.603 -1.405 27.263 1.00 75.44 88 SER A CA 1
ATOM 733 C C . SER A 1 88 ? -14.514 -1.521 25.737 1.00 75.44 88 SER A C 1
ATOM 735 O O . SER A 1 88 ? -15.525 -1.320 25.074 1.00 75.44 88 SER A O 1
ATOM 737 N N . SER A 1 89 ? -13.342 -1.785 25.149 1.00 84.00 89 SER A N 1
ATOM 738 C CA . SER A 1 89 ? -13.173 -1.803 23.686 1.00 84.00 89 SER A CA 1
ATOM 739 C C . SER A 1 89 ? -11.886 -2.537 23.265 1.00 84.00 89 SER A C 1
ATOM 741 O O . SER A 1 89 ? -11.267 -3.248 24.059 1.00 84.00 89 SER A O 1
ATOM 743 N N . ILE A 1 90 ? -11.491 -2.374 22.005 1.00 90.75 90 ILE A N 1
ATOM 744 C CA . ILE A 1 90 ? -10.295 -2.920 21.368 1.00 90.75 90 ILE A CA 1
ATOM 745 C C . ILE A 1 90 ? -9.574 -1.816 20.590 1.00 90.75 90 ILE A C 1
ATOM 747 O O . ILE A 1 90 ? -10.216 -0.917 20.059 1.00 90.75 90 ILE A O 1
ATOM 751 N N . GLY A 1 91 ? -8.248 -1.857 20.528 1.00 89.44 91 GLY A N 1
ATOM 752 C CA . GLY A 1 91 ? -7.453 -1.027 19.628 1.00 89.44 91 GLY A CA 1
ATOM 753 C C . GLY A 1 91 ? -6.581 -1.887 18.721 1.00 89.44 91 GLY A C 1
ATOM 754 O O . GLY A 1 91 ? -6.206 -3.004 19.085 1.00 89.44 91 GLY A O 1
ATOM 755 N N . VAL A 1 92 ? -6.265 -1.361 17.540 1.00 90.88 92 VAL A N 1
ATOM 756 C CA . VAL A 1 92 ? -5.504 -2.071 16.507 1.00 90.88 92 VAL A CA 1
ATOM 757 C C . VAL A 1 92 ? -4.358 -1.208 15.994 1.00 90.88 92 VAL A C 1
ATOM 759 O O . VAL A 1 92 ? -4.528 -0.023 15.717 1.00 90.88 92 VAL A O 1
ATOM 762 N N . PHE A 1 93 ? -3.198 -1.833 15.831 1.00 88.81 93 PHE A N 1
ATOM 763 C CA . PHE A 1 93 ? -2.041 -1.314 15.124 1.00 88.81 93 PHE A CA 1
ATOM 764 C C . PHE A 1 93 ? -1.850 -2.122 13.847 1.00 88.81 93 PHE A C 1
ATOM 766 O O . PHE A 1 93 ? -1.833 -3.354 13.875 1.00 88.81 93 PHE A O 1
ATOM 773 N N . MET A 1 94 ? -1.647 -1.430 12.737 1.00 83.69 94 MET A N 1
ATOM 774 C CA . MET A 1 94 ? -1.242 -2.060 11.489 1.00 83.69 94 MET A CA 1
ATOM 775 C C . MET A 1 94 ? -0.068 -1.314 10.881 1.00 83.69 94 MET A C 1
ATOM 777 O O . MET A 1 94 ? 0.052 -0.091 11.010 1.00 83.69 94 MET A O 1
ATOM 781 N N . VAL A 1 95 ? 0.779 -2.072 10.201 1.00 76.31 95 VAL A N 1
ATOM 782 C CA . VAL A 1 95 ? 1.808 -1.510 9.337 1.00 76.31 95 VAL A CA 1
ATOM 783 C C . VAL A 1 95 ? 1.159 -1.251 7.981 1.00 76.31 95 VAL A C 1
ATOM 785 O O . VAL A 1 95 ? 0.470 -2.118 7.447 1.00 76.31 95 VAL A O 1
ATOM 788 N N . GLY A 1 96 ? 1.294 -0.030 7.481 1.00 67.31 96 GLY A N 1
ATOM 789 C CA . GLY A 1 96 ? 0.792 0.403 6.188 1.00 67.31 96 GLY A CA 1
ATOM 790 C C . GLY A 1 96 ? 1.931 0.615 5.196 1.00 67.31 96 GLY A C 1
ATOM 791 O O . GLY A 1 96 ? 3.065 0.937 5.567 1.00 67.31 96 GLY A O 1
ATOM 792 N N . PHE A 1 97 ? 1.590 0.443 3.926 1.00 59.00 97 PHE A N 1
ATOM 793 C CA . PHE A 1 97 ? 2.447 0.721 2.784 1.00 59.00 97 PHE A CA 1
ATOM 794 C C . PHE A 1 97 ? 1.913 1.994 2.131 1.00 59.00 97 PHE A C 1
ATOM 796 O O . PHE A 1 97 ? 0.832 1.991 1.545 1.00 59.00 97 PHE A O 1
ATOM 803 N N . ASN A 1 98 ? 2.614 3.110 2.290 1.00 51.81 98 ASN A N 1
ATOM 804 C CA . ASN A 1 98 ? 2.322 4.328 1.551 1.00 51.81 98 ASN A CA 1
ATOM 805 C C . ASN A 1 98 ? 3.103 4.279 0.237 1.00 51.81 98 ASN A C 1
ATOM 807 O O . ASN A 1 98 ? 4.233 4.760 0.141 1.00 51.81 98 ASN A O 1
ATOM 811 N N . GLU A 1 99 ? 2.481 3.667 -0.766 1.00 48.34 99 GLU A N 1
ATOM 812 C CA . GLU A 1 99 ? 3.029 3.513 -2.119 1.00 48.34 99 GLU A CA 1
ATOM 813 C C . GLU A 1 99 ? 3.367 4.858 -2.783 1.00 48.34 99 GLU A C 1
ATOM 815 O O . GLU A 1 99 ? 4.199 4.901 -3.686 1.00 48.34 99 GLU A O 1
ATOM 820 N N . LEU A 1 100 ? 2.762 5.958 -2.319 1.00 44.88 100 LEU A N 1
ATOM 821 C CA . LEU A 1 100 ? 2.965 7.295 -2.875 1.00 44.88 100 LEU A CA 1
ATOM 822 C C . LEU A 1 100 ? 4.246 7.972 -2.396 1.00 44.88 100 LEU A C 1
ATOM 824 O O . LEU A 1 100 ? 4.713 8.883 -3.067 1.00 44.88 100 LEU A O 1
ATOM 828 N N . ILE A 1 101 ? 4.800 7.560 -1.250 1.00 39.34 101 ILE A N 1
ATOM 829 C CA . ILE A 1 101 ? 5.909 8.295 -0.636 1.00 39.34 101 ILE A CA 1
ATOM 830 C C . ILE A 1 101 ? 7.267 7.670 -0.986 1.00 39.34 101 ILE A C 1
ATOM 832 O O . ILE A 1 101 ? 8.161 8.421 -1.343 1.00 39.34 101 ILE A O 1
ATOM 836 N N . HIS A 1 102 ? 7.436 6.339 -1.024 1.00 38.72 102 HIS A N 1
ATOM 837 C CA . HIS A 1 102 ? 8.742 5.726 -1.353 1.00 38.72 102 HIS A CA 1
ATOM 838 C C . HIS A 1 102 ? 8.635 4.278 -1.875 1.00 38.72 102 HIS A C 1
ATOM 840 O O . HIS A 1 102 ? 8.864 3.333 -1.126 1.00 38.72 102 HIS A O 1
ATOM 846 N N . GLY A 1 103 ? 8.300 4.074 -3.153 1.00 35.09 103 GLY A N 1
ATOM 847 C CA . GLY A 1 103 ? 8.617 2.810 -3.847 1.00 35.09 103 GLY A CA 1
ATOM 848 C C . GLY A 1 103 ? 7.983 1.517 -3.301 1.00 35.09 103 GLY A C 1
ATOM 849 O O . GLY A 1 103 ? 8.464 0.438 -3.628 1.00 35.09 103 GLY A O 1
ATOM 850 N N . GLY A 1 104 ? 6.909 1.596 -2.508 1.00 40.34 104 GLY A N 1
ATOM 851 C CA . GLY A 1 104 ? 6.193 0.413 -2.007 1.00 40.34 104 GLY A CA 1
ATOM 852 C C . GLY A 1 104 ? 6.735 -0.200 -0.709 1.00 40.34 104 GLY A C 1
ATOM 853 O O . GLY A 1 104 ? 6.259 -1.264 -0.313 1.00 40.34 104 GLY A O 1
ATOM 854 N N . ASP A 1 105 ? 7.665 0.454 -0.009 1.00 44.19 105 ASP A N 1
ATOM 855 C CA . ASP A 1 105 ? 8.110 -0.017 1.307 1.00 44.19 105 ASP A CA 1
ATOM 856 C C . ASP A 1 105 ? 7.081 0.274 2.413 1.00 44.19 105 ASP A C 1
ATOM 858 O O . ASP A 1 105 ? 6.340 1.264 2.379 1.00 44.19 105 ASP A O 1
ATOM 862 N N . MET A 1 106 ? 7.053 -0.590 3.441 1.00 52.72 106 MET A N 1
ATOM 863 C CA . MET A 1 106 ? 6.364 -0.278 4.698 1.00 52.72 106 MET A CA 1
ATOM 864 C C . MET A 1 106 ? 6.917 1.043 5.210 1.00 52.72 106 MET A C 1
ATOM 866 O O . MET A 1 106 ? 8.105 1.145 5.511 1.00 52.72 106 MET A O 1
ATOM 870 N N . ASN A 1 107 ? 6.070 2.050 5.332 1.00 65.12 107 ASN A N 1
ATOM 871 C CA . ASN A 1 107 ? 6.532 3.381 5.708 1.00 65.12 107 ASN A CA 1
ATOM 872 C C . ASN A 1 107 ? 5.538 4.127 6.594 1.00 65.12 107 ASN A C 1
ATOM 874 O O . ASN A 1 107 ? 5.807 5.275 6.919 1.00 65.12 107 ASN A O 1
ATOM 878 N N . CYS A 1 108 ? 4.426 3.513 7.027 1.00 74.88 108 CYS A N 1
ATOM 879 C CA . CYS A 1 108 ? 3.526 4.135 7.995 1.00 74.88 108 CYS A CA 1
ATOM 880 C C . CYS A 1 108 ? 2.876 3.157 8.983 1.00 74.88 108 CYS A C 1
ATOM 882 O O . CYS A 1 108 ? 2.748 1.964 8.721 1.00 74.88 108 CYS A O 1
ATOM 884 N N . VAL A 1 109 ? 2.484 3.651 10.162 1.00 81.88 109 VAL A N 1
ATOM 885 C CA . VAL A 1 109 ? 1.666 2.913 11.142 1.00 81.88 109 VAL A CA 1
ATOM 886 C C . VAL A 1 109 ? 0.305 3.565 11.217 1.00 81.88 109 VAL A C 1
ATOM 888 O O . VAL A 1 109 ? 0.219 4.762 11.497 1.00 81.88 109 VAL A O 1
ATOM 891 N N . LEU A 1 110 ? -0.749 2.768 11.072 1.00 86.69 110 LEU A N 1
ATOM 892 C CA . LEU A 1 110 ? -2.103 3.185 11.416 1.00 86.69 110 LEU A CA 1
ATOM 893 C C . LEU A 1 110 ? -2.484 2.620 12.782 1.00 86.69 110 LEU A C 1
ATOM 895 O O . LEU A 1 110 ? -2.326 1.428 13.054 1.00 86.69 110 LEU A O 1
ATOM 899 N N . ILE A 1 111 ? -2.984 3.503 13.641 1.00 89.81 111 ILE A N 1
ATOM 900 C CA . ILE A 1 111 ? -3.479 3.200 14.979 1.00 89.81 111 ILE A CA 1
ATOM 901 C C . ILE A 1 111 ? -4.981 3.458 14.982 1.00 89.81 111 ILE A C 1
ATOM 903 O O . ILE A 1 111 ? -5.413 4.609 14.959 1.00 89.81 111 ILE A O 1
ATOM 907 N N . PHE A 1 112 ? -5.778 2.400 15.050 1.00 91.25 112 PHE A N 1
ATOM 908 C CA . PHE A 1 112 ? -7.215 2.486 15.283 1.00 91.25 112 PHE A CA 1
ATOM 909 C C . PHE A 1 112 ? -7.464 2.420 16.783 1.00 91.25 112 PHE A C 1
ATOM 911 O O . PHE A 1 112 ? -7.169 1.419 17.441 1.00 91.25 112 PHE A O 1
ATOM 918 N N . THR A 1 113 ? -7.961 3.516 17.345 1.00 90.94 113 THR A N 1
ATOM 919 C CA . THR A 1 113 ? -8.096 3.642 18.798 1.00 90.94 113 THR A CA 1
ATOM 920 C C . THR A 1 113 ? -9.287 2.853 19.355 1.00 90.94 113 THR A C 1
ATOM 922 O O . THR A 1 113 ? -10.242 2.564 18.636 1.00 90.94 113 THR A O 1
ATOM 925 N N . PRO A 1 114 ? -9.313 2.589 20.673 1.00 90.81 114 PRO A N 1
ATOM 926 C CA . PRO A 1 114 ? -10.503 2.081 21.355 1.00 90.81 114 PRO A CA 1
ATOM 927 C C . PRO A 1 114 ? -11.782 2.878 21.070 1.00 90.81 114 PRO A C 1
ATOM 929 O O . PRO A 1 114 ? -12.850 2.290 20.897 1.00 90.81 114 PRO A O 1
ATOM 932 N N . HIS A 1 115 ? -11.674 4.207 20.971 1.00 89.38 115 HIS A N 1
ATOM 933 C CA . HIS A 1 115 ? -12.801 5.074 20.631 1.00 89.38 115 HIS A CA 1
ATOM 934 C C . HIS A 1 115 ? -13.253 4.887 19.174 1.00 89.38 115 HIS A C 1
ATOM 936 O O . HIS A 1 115 ? -14.452 4.871 18.904 1.00 89.38 115 HIS A O 1
ATOM 942 N N . PHE A 1 116 ? -12.324 4.675 18.234 1.00 91.38 116 PHE A N 1
ATOM 943 C CA . PHE A 1 116 ? -12.677 4.316 16.860 1.00 91.38 116 PHE A CA 1
ATOM 944 C C . PHE A 1 116 ? -13.549 3.054 16.824 1.00 91.38 116 PHE A C 1
ATOM 946 O O . PHE A 1 116 ? -14.593 3.059 16.175 1.00 91.38 116 PHE A O 1
ATOM 953 N N . PHE A 1 117 ? -13.165 2.002 17.552 1.00 90.69 117 PHE A N 1
ATOM 954 C CA . PHE A 1 117 ? -13.903 0.738 17.554 1.00 90.69 117 PHE A CA 1
ATOM 955 C C . PHE A 1 117 ? -15.273 0.835 18.224 1.00 90.69 117 PHE A C 1
ATOM 957 O O . PHE A 1 117 ? -16.222 0.234 17.728 1.00 90.69 117 PHE A O 1
ATOM 964 N N . GLN A 1 118 ? -15.418 1.651 19.272 1.00 89.06 118 GLN A N 1
ATOM 965 C CA . GLN A 1 118 ? -16.733 1.961 19.851 1.00 89.06 118 GLN A CA 1
ATOM 966 C C . GLN A 1 118 ? -17.651 2.595 18.802 1.00 89.06 118 GLN A C 1
ATOM 968 O O . GLN A 1 118 ? -18.767 2.136 18.570 1.00 89.06 118 GLN A O 1
ATOM 973 N N . ARG A 1 119 ? -17.138 3.597 18.083 1.00 89.44 119 ARG A N 1
ATOM 974 C CA . ARG A 1 119 ? -17.870 4.264 17.002 1.00 89.44 119 ARG A CA 1
ATOM 975 C C . ARG A 1 119 ? -18.144 3.358 15.802 1.00 89.44 119 ARG A C 1
ATOM 977 O O . ARG A 1 119 ? -19.158 3.533 15.130 1.00 89.44 119 ARG A O 1
ATOM 984 N N . TYR A 1 120 ? -17.247 2.423 15.505 1.00 88.50 120 TYR A N 1
ATOM 985 C CA . TYR A 1 120 ? -17.438 1.420 14.460 1.00 88.50 120 TYR A CA 1
ATOM 986 C C . TYR A 1 120 ? -18.549 0.435 14.844 1.00 88.50 120 TYR A C 1
ATOM 988 O O . TYR A 1 120 ? -19.428 0.182 14.025 1.00 88.50 120 TYR A O 1
ATOM 996 N N . ALA A 1 121 ? -18.566 -0.048 16.091 1.00 88.81 121 ALA A N 1
ATOM 997 C CA . ALA A 1 121 ? -19.615 -0.926 16.607 1.00 88.81 121 ALA A CA 1
ATOM 998 C C . ALA A 1 121 ? -20.998 -0.265 16.520 1.00 88.81 121 ALA A C 1
ATOM 1000 O O . ALA A 1 121 ? -21.915 -0.848 15.942 1.00 88.81 121 ALA A O 1
ATOM 1001 N N . GLU A 1 122 ? -21.110 0.981 17.005 1.00 87.88 122 GLU A N 1
ATOM 1002 C CA . GLU A 1 122 ? -22.336 1.791 16.942 1.00 87.88 122 GLU A CA 1
ATOM 1003 C C . GLU A 1 122 ? -22.860 1.928 15.506 1.00 87.88 122 GLU A C 1
ATOM 1005 O O . GLU A 1 122 ? -24.040 1.713 15.242 1.00 87.88 122 GLU A O 1
ATOM 1010 N N . ARG A 1 123 ? -21.982 2.280 14.559 1.00 86.50 123 ARG A N 1
ATOM 1011 C CA . ARG A 1 123 ? -22.389 2.592 13.180 1.00 86.50 123 ARG A CA 1
ATOM 1012 C C . ARG A 1 123 ? -22.631 1.367 12.310 1.00 86.50 123 ARG A C 1
ATOM 1014 O O . ARG A 1 123 ? -23.465 1.426 11.416 1.00 86.50 123 ARG A O 1
ATOM 1021 N N . MET A 1 124 ? -21.905 0.280 12.550 1.00 83.06 124 MET A N 1
ATOM 1022 C CA . MET A 1 124 ? -22.007 -0.948 11.754 1.00 83.06 124 MET A CA 1
ATOM 1023 C C . MET A 1 124 ? -22.961 -1.976 12.374 1.00 83.06 124 MET A C 1
ATOM 1025 O O . MET A 1 124 ? -23.055 -3.099 11.863 1.00 83.06 124 MET A O 1
ATOM 1029 N N . GLY A 1 125 ? -23.633 -1.616 13.475 1.00 83.88 125 GLY A N 1
ATOM 1030 C CA . GLY A 1 125 ? -24.583 -2.469 14.186 1.00 83.88 125 GLY A CA 1
ATOM 1031 C C . GLY A 1 125 ? -23.952 -3.777 14.655 1.00 83.88 125 GLY A C 1
ATOM 1032 O O . GLY A 1 125 ? -24.521 -4.843 14.433 1.00 83.88 125 GLY A O 1
ATOM 1033 N N . VAL A 1 126 ? -22.732 -3.720 15.196 1.00 82.81 126 VAL A N 1
ATOM 1034 C CA . VAL A 1 126 ? -22.023 -4.911 15.694 1.00 82.81 126 VAL A CA 1
ATOM 1035 C C . VAL A 1 126 ? -22.285 -5.069 17.183 1.00 82.81 126 VAL A C 1
ATOM 1037 O O . VAL A 1 126 ? -22.255 -4.084 17.921 1.00 82.81 126 VAL A O 1
ATOM 1040 N N . SER A 1 127 ? -22.542 -6.302 17.617 1.00 71.62 127 SER A N 1
ATOM 1041 C CA . SER A 1 127 ? -22.753 -6.624 19.027 1.00 71.62 127 SER A CA 1
ATOM 1042 C C . SER A 1 127 ? -21.492 -6.342 19.870 1.00 71.62 127 SER A C 1
ATOM 1044 O O . SER A 1 127 ? -20.397 -6.165 19.336 1.00 71.62 127 SER A O 1
ATOM 1046 N N . GLY A 1 128 ? -21.636 -6.282 21.200 1.00 67.38 128 GLY A N 1
ATOM 1047 C CA . GLY A 1 128 ? -20.551 -5.941 22.134 1.00 67.38 128 GLY A CA 1
ATOM 1048 C C . GLY A 1 128 ? -19.409 -6.964 22.244 1.00 67.38 128 GLY A C 1
ATOM 1049 O O . GLY A 1 128 ? -18.512 -6.768 23.068 1.00 67.38 128 GLY A O 1
ATOM 1050 N N . ASP A 1 129 ? -19.421 -8.045 21.456 1.00 85.88 129 ASP A N 1
ATOM 1051 C CA . ASP A 1 129 ? -18.315 -9.000 21.408 1.00 85.88 129 ASP A CA 1
ATOM 1052 C C . ASP A 1 129 ? -17.101 -8.406 20.670 1.00 85.88 129 ASP A C 1
ATOM 1054 O O . ASP A 1 129 ? -17.153 -8.040 19.492 1.00 85.88 129 ASP A O 1
ATOM 1058 N N . LYS A 1 130 ? -15.968 -8.310 21.375 1.00 86.75 130 LYS A N 1
ATOM 1059 C CA . LYS A 1 130 ? -14.743 -7.680 20.853 1.00 86.75 130 LYS A CA 1
ATOM 1060 C C . LYS A 1 130 ? -14.116 -8.471 19.705 1.00 86.75 130 LYS A C 1
ATOM 1062 O O . LYS A 1 130 ? -13.517 -7.860 18.820 1.00 86.75 130 LYS A O 1
ATOM 1067 N N . ASN A 1 131 ? -14.239 -9.799 19.708 1.00 84.44 131 ASN A N 1
ATOM 1068 C CA . ASN A 1 131 ? -13.690 -10.640 18.648 1.00 84.44 131 ASN A CA 1
ATOM 1069 C C . ASN A 1 131 ? -14.546 -10.544 17.387 1.00 84.44 131 ASN A C 1
ATOM 1071 O O . ASN A 1 131 ? -13.994 -10.404 16.298 1.00 84.44 131 ASN A O 1
ATOM 1075 N N . GLU A 1 132 ? -15.872 -10.554 17.516 1.00 86.56 132 GLU A N 1
ATOM 1076 C CA . GLU A 1 132 ? -16.796 -10.317 16.408 1.00 86.56 132 GLU A CA 1
ATOM 1077 C C . GLU A 1 132 ? -16.538 -8.940 15.781 1.00 86.56 132 GLU A C 1
ATOM 1079 O O . GLU A 1 132 ? -16.396 -8.826 14.562 1.00 86.56 132 GLU A O 1
ATOM 1084 N N . LEU A 1 133 ? -16.381 -7.907 16.615 1.00 88.12 133 LEU A N 1
ATOM 1085 C CA . LEU A 1 133 ? -16.052 -6.552 16.182 1.00 88.12 133 LEU A CA 1
ATOM 1086 C C . LEU A 1 133 ? -14.723 -6.481 15.424 1.00 88.12 133 LEU A C 1
ATOM 1088 O O . LEU A 1 133 ? -14.662 -5.892 14.341 1.00 88.12 133 LEU A O 1
ATOM 1092 N N . LEU A 1 134 ? -13.672 -7.102 15.967 1.00 87.50 134 LEU A N 1
ATOM 1093 C CA . LEU A 1 134 ? -12.358 -7.178 15.331 1.00 87.50 134 LEU A CA 1
ATOM 1094 C C . LEU A 1 134 ? -12.439 -7.896 13.983 1.00 87.50 134 LEU A C 1
ATOM 1096 O O . LEU A 1 134 ? -11.945 -7.384 12.981 1.00 87.50 134 LEU A O 1
ATOM 1100 N N . MET A 1 135 ? -13.089 -9.059 13.944 1.00 85.00 135 MET A N 1
ATOM 1101 C CA . MET A 1 135 ? -13.227 -9.860 12.732 1.00 85.00 135 MET A CA 1
ATOM 1102 C C . MET A 1 135 ? -14.043 -9.138 11.664 1.00 85.00 135 MET A C 1
ATOM 1104 O O . MET A 1 135 ? -13.663 -9.156 10.493 1.00 85.00 135 MET A O 1
ATOM 1108 N N . LYS A 1 136 ? -15.129 -8.460 12.045 1.00 85.94 136 LYS A N 1
ATOM 1109 C CA . LYS A 1 136 ? -15.939 -7.667 11.115 1.00 85.94 136 LYS A CA 1
ATOM 1110 C C . LYS A 1 136 ? -15.149 -6.489 10.553 1.00 85.94 136 LYS A C 1
ATOM 1112 O O . LYS A 1 136 ? -15.156 -6.289 9.341 1.00 85.94 136 LYS A O 1
ATOM 1117 N N . PHE A 1 137 ? -14.403 -5.771 11.394 1.00 85.81 137 PHE A N 1
ATOM 1118 C CA . PHE A 1 137 ? -13.501 -4.713 10.936 1.00 85.81 137 PHE A CA 1
ATOM 1119 C C . PHE A 1 137 ? -12.487 -5.254 9.923 1.00 85.81 137 PHE A C 1
ATOM 1121 O O . PHE A 1 137 ? -12.474 -4.812 8.776 1.00 85.81 137 PHE A O 1
ATOM 1128 N N . ILE A 1 138 ? -11.729 -6.277 10.311 1.00 81.31 138 ILE A N 1
ATOM 1129 C CA . ILE A 1 138 ? -10.669 -6.883 9.503 1.00 81.31 138 ILE A CA 1
ATOM 1130 C C . ILE A 1 138 ? -11.184 -7.424 8.164 1.00 81.31 138 ILE A C 1
ATOM 1132 O O . ILE A 1 138 ? -10.572 -7.210 7.120 1.00 81.31 138 ILE A O 1
ATOM 1136 N N . THR A 1 139 ? -12.319 -8.121 8.172 1.00 76.62 139 THR A N 1
ATOM 1137 C CA . THR A 1 139 ? -12.875 -8.709 6.944 1.00 76.62 139 THR A CA 1
ATOM 1138 C C . THR A 1 139 ? -13.519 -7.676 6.023 1.00 76.62 139 THR A C 1
ATOM 1140 O O . THR A 1 139 ? -13.639 -7.911 4.822 1.00 76.62 139 THR A O 1
ATOM 1143 N N . SER A 1 140 ? -13.906 -6.517 6.563 1.00 75.81 140 SER A N 1
ATOM 1144 C CA . SER A 1 140 ? -14.435 -5.399 5.778 1.00 75.81 140 SER A CA 1
ATOM 1145 C C . SER A 1 140 ? -13.345 -4.519 5.159 1.00 75.81 140 SER A C 1
ATOM 1147 O O . SER A 1 140 ? -13.601 -3.829 4.169 1.00 75.81 140 SER A O 1
ATOM 1149 N N . THR A 1 141 ? -12.131 -4.539 5.717 1.00 71.88 141 THR A N 1
ATOM 1150 C CA . THR A 1 141 ? -11.024 -3.701 5.250 1.00 71.88 141 THR A CA 1
ATOM 1151 C C . THR A 1 141 ? -10.407 -4.246 3.969 1.00 71.88 141 THR A C 1
ATOM 1153 O O . THR A 1 141 ? -10.036 -5.415 3.889 1.00 71.88 141 THR A O 1
ATOM 1156 N N . ARG A 1 142 ? -10.298 -3.387 2.948 1.00 61.31 142 ARG A N 1
ATOM 1157 C CA . ARG A 1 142 ? -9.724 -3.752 1.642 1.00 61.31 142 ARG A CA 1
ATOM 1158 C C . ARG A 1 142 ? -8.355 -3.115 1.433 1.00 61.31 142 ARG A C 1
ATOM 1160 O O . ARG A 1 142 ? -7.380 -3.817 1.223 1.00 61.31 142 ARG A O 1
ATOM 1167 N N . SER A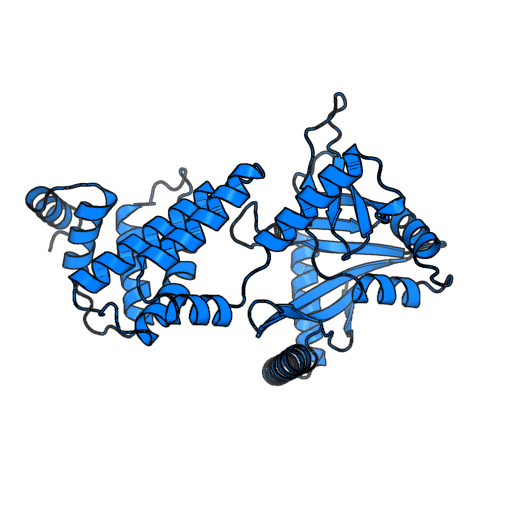 1 143 ? -8.267 -1.796 1.533 1.00 63.69 143 SER A N 1
ATOM 1168 C CA . SER A 1 143 ? -7.018 -1.054 1.366 1.00 63.69 143 SER A CA 1
ATOM 1169 C C . SER A 1 143 ? -7.075 0.220 2.191 1.00 63.69 143 SER A C 1
ATOM 1171 O O . SER A 1 143 ? -8.131 0.852 2.261 1.00 63.69 143 SER A O 1
ATOM 1173 N N . PHE A 1 144 ? -5.941 0.617 2.760 1.00 73.06 144 PHE A N 1
ATOM 1174 C CA . PHE A 1 144 ? -5.838 1.848 3.530 1.00 73.06 144 PHE A CA 1
ATOM 1175 C C . PHE A 1 144 ? -5.082 2.892 2.725 1.00 73.06 144 PHE A C 1
ATOM 1177 O O . PHE A 1 144 ? -3.880 2.776 2.518 1.00 73.06 144 PHE A O 1
ATOM 1184 N N . THR A 1 145 ? -5.796 3.919 2.283 1.00 72.69 145 THR A N 1
ATOM 1185 C CA . THR A 1 145 ? -5.196 5.091 1.640 1.00 72.69 145 THR A CA 1
ATOM 1186 C C . THR A 1 145 ? -5.266 6.235 2.636 1.00 72.69 145 THR A C 1
ATOM 1188 O O . THR A 1 145 ? -6.359 6.564 3.103 1.00 72.69 145 THR A O 1
ATOM 1191 N N . VAL A 1 146 ? -4.112 6.793 2.998 1.00 76.06 146 VAL A N 1
ATOM 1192 C CA . VAL A 1 146 ? -3.986 7.881 3.975 1.00 76.06 146 VAL A CA 1
ATOM 1193 C C . VAL A 1 146 ? -3.714 9.175 3.225 1.00 76.06 146 VAL A C 1
ATOM 1195 O O . VAL A 1 146 ? -2.762 9.250 2.457 1.00 76.06 146 VAL A O 1
ATOM 1198 N N . SER A 1 147 ? -4.525 10.196 3.478 1.00 76.31 147 SER A N 1
ATOM 1199 C CA . SER A 1 147 ? -4.293 11.552 2.988 1.00 76.31 147 SER A CA 1
ATOM 1200 C C . SER A 1 147 ? -4.117 12.484 4.187 1.00 76.31 147 SER A C 1
ATOM 1202 O O . SER A 1 147 ? -5.097 12.753 4.901 1.00 76.31 147 SER A O 1
ATOM 1204 N N . PRO A 1 148 ? -2.872 12.897 4.481 1.00 74.88 148 PRO A N 1
ATOM 1205 C CA . PRO A 1 148 ? -2.606 13.946 5.449 1.00 74.88 148 PRO A CA 1
ATOM 1206 C C . PRO A 1 148 ? -2.985 15.327 4.900 1.00 74.88 148 PRO A C 1
ATOM 1208 O O . PRO A 1 148 ? -2.956 15.562 3.695 1.00 74.88 148 PRO A O 1
ATOM 1211 N N . MET A 1 149 ? -3.376 16.228 5.797 1.00 74.75 149 MET A N 1
ATOM 1212 C CA . MET A 1 149 ? -3.690 17.626 5.499 1.00 74.75 149 MET A CA 1
ATOM 1213 C C . MET A 1 149 ? -2.543 18.540 5.923 1.00 74.75 149 MET A C 1
ATOM 1215 O O . MET A 1 149 ? -1.738 18.166 6.766 1.00 74.75 149 MET A O 1
ATOM 1219 N N . GLU A 1 150 ? -2.522 19.776 5.430 1.00 74.88 150 GLU A N 1
ATOM 1220 C CA . GLU A 1 150 ? -1.620 20.774 6.002 1.00 74.88 150 GLU A CA 1
ATOM 1221 C C . GLU A 1 150 ? -1.850 20.913 7.522 1.00 74.88 150 GLU A C 1
ATOM 1223 O O . GLU A 1 150 ? -3.004 20.844 7.980 1.00 74.88 150 GLU A O 1
ATOM 1228 N N . PRO A 1 151 ? -0.772 21.064 8.314 1.00 79.12 151 PRO A N 1
ATOM 1229 C CA . PRO A 1 151 ? -0.887 21.318 9.741 1.00 79.12 151 PRO A CA 1
ATOM 1230 C C . PRO A 1 151 ? -1.732 22.567 9.995 1.00 79.12 151 PRO A C 1
ATOM 1232 O O . PRO A 1 151 ? -1.559 23.585 9.327 1.00 79.12 151 PRO A O 1
ATOM 1235 N N . ASP A 1 152 ? -2.641 22.500 10.968 1.00 81.38 152 ASP A N 1
ATOM 1236 C CA . ASP A 1 152 ? -3.355 23.698 11.410 1.00 81.38 152 ASP A CA 1
ATOM 1237 C C . ASP A 1 152 ? -2.434 24.655 12.194 1.00 81.38 152 ASP A C 1
ATOM 1239 O O . ASP A 1 152 ? -1.258 24.372 12.420 1.00 81.38 152 ASP A O 1
ATOM 1243 N N . GLU A 1 153 ? -2.966 25.799 12.631 1.00 79.88 153 GLU A N 1
ATOM 1244 C CA . GLU A 1 153 ? -2.219 26.826 13.380 1.00 79.88 153 GLU A CA 1
ATOM 1245 C C . GLU A 1 153 ? -1.540 26.290 14.657 1.00 79.88 153 GLU A C 1
ATOM 1247 O O . GLU A 1 153 ? -0.586 26.887 15.150 1.00 79.88 153 GLU A O 1
ATOM 1252 N N . ASN A 1 154 ? -1.993 25.143 15.180 1.00 79.19 154 ASN A N 1
ATOM 1253 C CA . ASN A 1 154 ? -1.413 24.481 16.348 1.00 79.19 154 ASN A CA 1
ATOM 1254 C C . ASN A 1 154 ? -0.428 23.359 15.968 1.00 79.19 154 ASN A C 1
ATOM 1256 O O . ASN A 1 154 ? -0.022 22.571 16.825 1.00 79.19 154 ASN A O 1
ATOM 1260 N N . GLY A 1 155 ? -0.080 23.239 14.685 1.00 76.38 155 GLY A N 1
ATOM 1261 C CA . GLY A 1 155 ? 0.761 22.176 14.145 1.00 76.38 155 GLY A CA 1
ATOM 1262 C C . GLY A 1 155 ? 0.076 20.807 14.107 1.00 76.38 155 GLY A C 1
ATOM 1263 O O . GLY A 1 155 ? 0.761 19.790 13.985 1.00 76.38 155 GLY A O 1
ATOM 1264 N N . VAL A 1 156 ? -1.257 20.739 14.242 1.00 81.12 156 VAL A N 1
ATOM 1265 C CA . VAL A 1 156 ? -1.988 19.468 14.194 1.00 81.12 156 VAL A CA 1
ATOM 1266 C C . VAL A 1 156 ? -2.354 19.140 12.757 1.00 81.12 156 VAL A C 1
ATOM 1268 O O . VAL A 1 156 ? -3.187 19.785 12.125 1.00 81.12 156 VAL A O 1
ATOM 1271 N N . GLU A 1 157 ? -1.775 18.059 12.263 1.00 82.94 157 GLU A N 1
ATOM 1272 C CA . GLU A 1 157 ? -2.046 17.530 10.936 1.00 82.94 157 GLU A CA 1
ATOM 1273 C C . GLU A 1 157 ? -3.174 16.503 10.989 1.00 82.94 157 GLU A C 1
ATOM 1275 O O . GLU A 1 157 ? -3.062 15.427 11.588 1.00 82.94 157 GLU A O 1
ATOM 1280 N N . ARG A 1 158 ? -4.305 16.853 10.380 1.00 86.12 158 ARG A N 1
ATOM 1281 C CA . ARG A 1 158 ? -5.477 15.975 10.290 1.00 86.12 158 ARG A CA 1
ATOM 1282 C C . ARG A 1 158 ? -5.288 14.983 9.157 1.00 86.12 158 ARG A C 1
ATOM 1284 O O . ARG A 1 158 ? -4.684 15.304 8.143 1.00 86.12 158 ARG A O 1
ATOM 1291 N N . ILE A 1 159 ? -5.856 13.792 9.307 1.00 85.38 159 ILE A N 1
ATOM 1292 C CA . ILE A 1 159 ? -5.815 12.769 8.260 1.00 85.38 159 ILE A CA 1
ATOM 1293 C C . ILE A 1 159 ? -7.209 12.259 7.923 1.00 85.38 159 ILE A C 1
ATOM 1295 O O . ILE A 1 159 ? -8.090 12.169 8.788 1.00 85.38 159 ILE A O 1
ATOM 1299 N N . THR A 1 160 ? -7.369 11.861 6.666 1.00 84.94 160 THR A N 1
ATOM 1300 C CA . THR A 1 160 ? -8.489 11.040 6.202 1.00 84.94 160 THR A CA 1
ATOM 1301 C C . THR A 1 160 ? -7.945 9.706 5.710 1.00 84.94 160 THR A C 1
ATOM 1303 O O . THR A 1 160 ? -6.931 9.664 5.015 1.00 84.94 160 THR A O 1
ATOM 1306 N N . VAL A 1 161 ? -8.599 8.612 6.098 1.00 82.50 161 VAL A N 1
ATOM 1307 C CA . VAL A 1 161 ? -8.177 7.247 5.774 1.00 82.50 161 VAL A CA 1
ATOM 1308 C C . VAL A 1 161 ? -9.338 6.499 5.139 1.00 82.50 161 VAL A C 1
ATOM 1310 O O . VAL A 1 161 ? -10.406 6.392 5.738 1.00 82.50 161 VAL A O 1
ATOM 1313 N N . ARG A 1 162 ? -9.153 5.937 3.945 1.00 78.19 162 ARG A N 1
ATOM 1314 C CA . ARG A 1 162 ? -10.126 4.980 3.392 1.00 78.19 162 ARG A CA 1
ATOM 1315 C C . ARG A 1 162 ? -10.006 3.668 4.164 1.00 78.19 162 ARG A C 1
ATOM 1317 O O . ARG A 1 162 ? -8.906 3.148 4.290 1.00 78.19 162 ARG A O 1
ATOM 1324 N N . ILE A 1 163 ? -11.113 3.163 4.706 1.00 76.31 163 ILE A N 1
ATOM 1325 C CA . ILE A 1 163 ? -11.132 1.912 5.489 1.00 76.31 163 ILE A CA 1
ATOM 1326 C C . ILE A 1 163 ? -11.883 0.832 4.708 1.00 76.31 163 ILE A C 1
ATOM 1328 O O . ILE A 1 163 ? -11.368 -0.264 4.489 1.00 76.31 163 ILE A O 1
ATOM 1332 N N . THR A 1 164 ? -13.088 1.166 4.243 1.00 71.19 164 THR A N 1
ATOM 1333 C CA . THR A 1 164 ? -13.932 0.314 3.393 1.00 71.19 164 THR A CA 1
ATOM 1334 C C . THR A 1 164 ? -14.417 1.114 2.175 1.00 71.19 164 THR A C 1
ATOM 1336 O O . THR A 1 164 ? -14.004 2.258 1.968 1.00 71.19 164 THR A O 1
ATOM 1339 N N . THR A 1 165 ? -15.267 0.527 1.328 1.00 65.75 165 THR A N 1
ATOM 1340 C CA . THR A 1 165 ? -15.931 1.250 0.227 1.00 65.75 165 THR A CA 1
ATOM 1341 C C . THR A 1 165 ? -16.791 2.408 0.731 1.00 65.75 165 THR A C 1
ATOM 1343 O O . THR A 1 165 ? -16.742 3.491 0.151 1.00 65.75 165 THR A O 1
ATOM 1346 N N . ASP A 1 166 ? -17.467 2.223 1.863 1.00 70.06 166 ASP A N 1
ATOM 1347 C CA . ASP A 1 166 ? -18.591 3.074 2.285 1.00 70.06 166 ASP A CA 1
ATOM 1348 C C . ASP A 1 166 ? -18.299 3.838 3.585 1.00 70.06 166 ASP A C 1
ATOM 1350 O O . ASP A 1 166 ? -19.176 4.487 4.161 1.00 70.06 166 ASP A O 1
ATOM 1354 N N . CYS A 1 167 ? -17.070 3.718 4.098 1.00 79.25 167 CYS A N 1
ATOM 1355 C CA . CYS A 1 167 ? -16.657 4.350 5.341 1.00 79.25 167 CYS A CA 1
ATOM 1356 C C . CYS A 1 167 ? -15.240 4.924 5.272 1.00 79.25 167 CYS A C 1
ATOM 1358 O O . CYS A 1 167 ? -14.287 4.256 4.847 1.00 79.25 167 CYS A O 1
ATOM 1360 N N . THR A 1 168 ? -15.086 6.131 5.816 1.00 85.69 168 THR A N 1
ATOM 1361 C CA . THR A 1 168 ? -13.797 6.806 5.985 1.00 85.69 168 THR A CA 1
ATOM 1362 C C . THR A 1 168 ? -13.437 7.010 7.445 1.00 85.69 168 THR A C 1
ATOM 1364 O O . THR A 1 168 ? -14.235 7.458 8.264 1.00 85.69 168 THR A O 1
ATOM 1367 N N . GLY A 1 169 ? -12.196 6.681 7.777 1.00 88.25 169 GLY A N 1
ATOM 1368 C CA . GLY A 1 169 ? -11.556 7.024 9.032 1.00 88.25 169 GLY A CA 1
ATOM 1369 C C . GLY A 1 169 ? -11.107 8.476 9.049 1.00 88.25 169 GLY A C 1
ATOM 1370 O O . GLY A 1 169 ? -10.601 8.990 8.055 1.00 88.25 169 GLY A O 1
ATOM 1371 N N . HIS A 1 170 ? -11.236 9.118 10.204 1.00 88.69 170 HIS A N 1
ATOM 1372 C CA . HIS A 1 170 ? -10.701 10.453 10.444 1.00 88.69 170 HIS A CA 1
ATOM 1373 C C . HIS A 1 170 ? -9.844 10.451 11.701 1.00 88.69 170 HIS A C 1
ATOM 1375 O O . HIS A 1 170 ? -10.150 9.785 12.699 1.00 88.69 170 HIS A O 1
ATOM 1381 N N . GLY A 1 171 ? -8.752 11.198 11.642 1.00 90.75 171 GLY A N 1
ATOM 1382 C CA . GLY A 1 171 ? -7.717 11.122 12.652 1.00 90.75 171 GLY A CA 1
ATOM 1383 C C . GLY A 1 171 ? -6.734 12.274 12.596 1.00 90.75 171 GLY A C 1
ATOM 1384 O O . GLY A 1 171 ? -7.001 13.307 11.979 1.00 90.75 171 GLY A O 1
ATOM 1385 N N . ILE A 1 172 ? -5.575 12.051 13.206 1.00 89.81 172 ILE A N 1
ATOM 1386 C CA . ILE A 1 172 ? -4.441 12.974 13.166 1.00 89.81 172 ILE A CA 1
ATOM 1387 C C . ILE A 1 172 ? -3.122 12.225 12.954 1.00 89.81 172 ILE A C 1
ATOM 1389 O O . ILE A 1 172 ? -3.006 11.048 13.306 1.00 89.81 172 ILE A O 1
ATOM 1393 N N . ARG A 1 173 ? -2.103 12.913 12.436 1.00 86.88 173 ARG A N 1
ATOM 1394 C CA . ARG A 1 173 ? -0.713 12.471 12.577 1.00 86.88 173 ARG A CA 1
ATOM 1395 C C . ARG A 1 173 ? -0.280 12.694 14.026 1.00 86.88 173 ARG A C 1
ATOM 1397 O O . ARG A 1 173 ? -0.559 13.729 14.633 1.00 86.88 173 ARG A O 1
ATOM 1404 N N . ARG A 1 174 ? 0.377 11.699 14.618 1.00 80.69 174 ARG A N 1
ATOM 1405 C CA . ARG A 1 174 ? 0.879 11.793 15.990 1.00 80.69 174 ARG A CA 1
ATOM 1406 C C . ARG A 1 174 ? 2.077 12.744 16.024 1.00 80.69 174 ARG A C 1
ATOM 1408 O O . ARG A 1 174 ? 3.058 12.520 15.322 1.00 80.69 174 ARG A O 1
ATOM 1415 N N . SER A 1 175 ? 2.005 13.764 16.881 1.00 69.56 175 SER A N 1
ATOM 1416 C CA . SER A 1 175 ? 3.070 14.764 17.042 1.00 69.56 175 SER A CA 1
ATOM 1417 C C . SER A 1 175 ? 4.448 14.116 17.264 1.00 69.56 175 SER A C 1
ATOM 1419 O O . SER A 1 175 ? 4.577 13.146 18.022 1.00 69.56 175 SER A O 1
ATOM 1421 N N . GLY A 1 176 ? 5.460 14.636 16.560 1.00 63.97 176 GLY A N 1
ATOM 1422 C CA . GLY A 1 176 ? 6.854 14.188 16.634 1.00 63.97 176 GLY A CA 1
ATOM 1423 C C . GLY A 1 176 ? 7.167 12.861 15.931 1.00 63.97 176 GLY A C 1
ATOM 1424 O O . GLY A 1 176 ? 8.238 12.302 16.166 1.00 63.97 176 GLY A O 1
ATOM 1425 N N . LYS A 1 177 ? 6.252 12.305 15.118 1.00 66.88 177 LYS A N 1
ATOM 1426 C CA . LYS A 1 177 ? 6.479 11.064 14.354 1.00 66.88 177 LYS A CA 1
ATOM 1427 C C . LYS A 1 177 ? 5.881 11.153 12.949 1.00 66.88 177 LYS A C 1
ATOM 1429 O O . LYS A 1 177 ? 4.677 10.970 12.787 1.00 66.88 177 LYS A O 1
ATOM 1434 N N . GLU A 1 178 ? 6.733 11.340 11.940 1.00 65.50 178 GLU A N 1
ATOM 1435 C CA . GLU A 1 178 ? 6.343 11.651 10.547 1.00 65.50 178 GLU A CA 1
ATOM 1436 C C . GLU A 1 178 ? 5.438 10.613 9.859 1.00 65.50 178 GLU A C 1
ATOM 1438 O O . GLU A 1 178 ? 4.764 10.928 8.886 1.00 65.50 178 GLU A O 1
ATOM 1443 N N . ASN A 1 179 ? 5.309 9.407 10.410 1.00 75.44 179 ASN A N 1
ATOM 1444 C CA . ASN A 1 179 ? 4.604 8.302 9.763 1.00 75.44 179 ASN A CA 1
ATOM 1445 C C . ASN A 1 179 ? 3.703 7.491 10.705 1.00 75.44 179 ASN A C 1
ATOM 1447 O O . ASN A 1 179 ? 3.402 6.323 10.457 1.00 75.44 179 ASN A O 1
ATOM 1451 N N . VAL A 1 180 ? 3.280 8.086 11.823 1.00 82.56 180 VAL A N 1
ATOM 1452 C CA . VAL A 1 180 ? 2.365 7.436 12.770 1.00 82.56 180 VAL A CA 1
ATOM 1453 C C . VAL A 1 180 ? 1.033 8.166 12.772 1.00 82.56 180 VAL A C 1
ATOM 1455 O O . VAL A 1 180 ? 0.934 9.315 13.196 1.00 82.56 180 VAL A O 1
ATOM 1458 N N . PHE A 1 181 ? 0.002 7.464 12.331 1.00 86.69 181 PHE A N 1
ATOM 1459 C CA . PHE A 1 181 ? -1.317 8.003 12.056 1.00 86.69 181 PHE A CA 1
ATOM 1460 C C . PHE A 1 181 ? -2.340 7.401 13.013 1.00 86.69 181 PHE A C 1
ATOM 1462 O O . PHE A 1 181 ? -2.501 6.186 13.087 1.00 86.69 181 PHE A O 1
ATOM 1469 N N . GLU A 1 182 ? -3.034 8.247 13.764 1.00 90.44 182 GLU A N 1
ATOM 1470 C CA . GLU A 1 182 ? -4.033 7.832 14.741 1.00 90.44 182 GLU A CA 1
ATOM 1471 C C . GLU A 1 182 ? -5.436 8.101 14.199 1.00 90.44 182 GLU A C 1
ATOM 1473 O O . GLU A 1 182 ? -5.880 9.246 14.126 1.00 90.44 182 GLU A O 1
ATOM 1478 N N . VAL A 1 183 ? -6.149 7.035 13.844 1.00 91.00 183 VAL A N 1
ATOM 1479 C CA . VAL A 1 183 ? -7.540 7.077 13.396 1.00 91.00 183 VAL A CA 1
ATOM 1480 C C . VAL A 1 183 ? -8.449 7.003 14.619 1.00 91.00 183 VAL A C 1
ATOM 1482 O O . VAL A 1 183 ? -8.469 6.017 15.359 1.00 91.00 183 VAL A O 1
ATOM 1485 N N . ARG A 1 184 ? -9.204 8.078 14.851 1.00 89.88 184 ARG A N 1
ATOM 1486 C CA . ARG A 1 184 ? -9.978 8.286 16.087 1.00 89.88 184 ARG A CA 1
ATOM 1487 C C . ARG A 1 184 ? -11.468 8.056 15.926 1.00 89.88 184 ARG A C 1
ATOM 1489 O O . ARG A 1 184 ? -12.166 7.81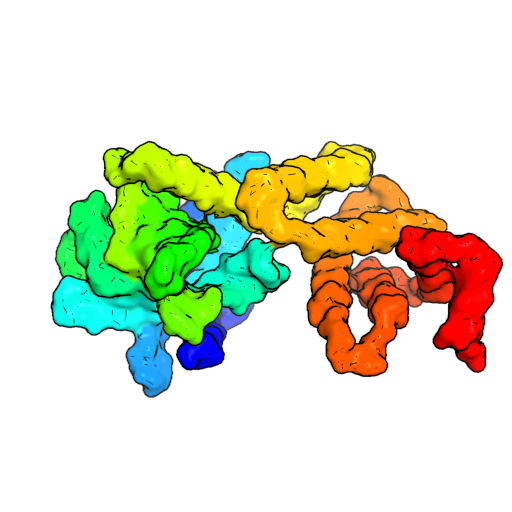7 16.910 1.00 89.88 184 ARG A O 1
ATOM 1496 N N . THR A 1 185 ? -11.967 8.172 14.705 1.00 90.56 185 THR A N 1
ATOM 1497 C CA . THR A 1 185 ? -13.380 7.992 14.386 1.00 90.56 185 THR A CA 1
ATOM 1498 C C . THR A 1 185 ? -13.529 7.473 12.964 1.00 90.56 185 THR A C 1
ATOM 1500 O O . THR A 1 185 ? -12.590 7.511 12.171 1.00 90.56 185 THR A O 1
ATOM 1503 N N . ILE A 1 186 ? -14.723 6.991 12.657 1.00 89.19 186 ILE A N 1
ATOM 1504 C CA . ILE A 1 186 ? -15.162 6.614 11.316 1.00 89.19 186 ILE A CA 1
ATOM 1505 C C . ILE A 1 186 ? -16.334 7.508 10.906 1.00 89.19 186 ILE A C 1
ATOM 1507 O O . ILE A 1 186 ? -16.960 8.107 11.769 1.00 89.19 186 ILE A O 1
ATOM 1511 N N . LEU A 1 187 ? -16.636 7.653 9.629 1.00 88.06 187 LEU A N 1
ATOM 1512 C CA . LEU A 1 187 ? -17.853 8.285 9.129 1.00 88.06 187 LEU A CA 1
ATOM 1513 C C . LEU A 1 187 ? -18.350 7.469 7.940 1.00 88.06 187 LEU A C 1
ATOM 1515 O O . LEU A 1 187 ? -17.548 6.955 7.162 1.00 88.06 187 LEU A O 1
ATOM 1519 N N . THR A 1 188 ? -19.668 7.334 7.833 1.00 85.75 188 THR A N 1
ATOM 1520 C CA . THR A 1 188 ? -20.323 6.849 6.609 1.00 85.75 188 THR A CA 1
ATOM 1521 C C . THR A 1 188 ? -20.536 8.018 5.653 1.00 85.75 188 THR A C 1
ATOM 1523 O O . THR A 1 188 ? -20.573 9.166 6.100 1.00 85.75 188 THR A O 1
ATOM 1526 N N . ASP A 1 189 ? -20.735 7.749 4.363 1.00 80.94 189 ASP A N 1
ATOM 1527 C CA . ASP A 1 189 ? -20.931 8.800 3.349 1.00 80.94 189 ASP A CA 1
ATOM 1528 C C . ASP A 1 189 ? -22.073 9.762 3.683 1.00 80.94 189 ASP A C 1
ATOM 1530 O O . ASP A 1 189 ? -21.935 10.973 3.521 1.00 80.94 189 ASP A O 1
ATOM 1534 N N . ALA A 1 190 ? -23.166 9.243 4.248 1.00 82.50 190 ALA A N 1
ATOM 1535 C CA . ALA A 1 190 ? -24.312 10.044 4.676 1.00 82.50 190 ALA A CA 1
ATOM 1536 C C . ALA A 1 190 ? -23.988 11.034 5.815 1.00 82.50 190 ALA A C 1
ATOM 1538 O O . ALA A 1 190 ? -24.748 11.966 6.062 1.00 82.50 190 ALA A O 1
ATOM 1539 N N . GLN A 1 191 ? -22.879 10.830 6.530 1.00 84.56 191 GLN A N 1
ATOM 1540 C CA . GLN A 1 191 ? -22.451 11.653 7.665 1.00 84.56 191 GLN A CA 1
ATOM 1541 C C . GLN A 1 191 ? -21.366 12.668 7.288 1.00 84.56 191 GLN A C 1
ATOM 1543 O O . GLN A 1 191 ? -20.924 13.435 8.146 1.00 84.56 191 GLN A O 1
ATOM 1548 N N . LEU A 1 192 ? -20.904 12.667 6.037 1.00 84.31 192 LEU A N 1
ATOM 1549 C CA . LEU A 1 192 ? -19.867 13.580 5.580 1.00 84.31 192 LEU A CA 1
ATOM 1550 C C . LEU A 1 192 ? -20.472 14.955 5.280 1.00 84.31 192 LEU A C 1
ATOM 1552 O O . LEU A 1 192 ? -21.415 15.094 4.505 1.00 84.31 192 LEU A O 1
ATOM 1556 N N . SER A 1 193 ? -19.878 16.010 5.838 1.00 84.75 193 SER A N 1
ATOM 1557 C CA . SER A 1 193 ? -20.087 17.367 5.320 1.00 84.75 193 SER A CA 1
ATOM 1558 C C . SER A 1 193 ? -19.592 17.466 3.873 1.00 84.75 193 SER A C 1
ATOM 1560 O O . SER A 1 193 ? -18.723 16.701 3.460 1.00 84.75 193 SER A O 1
ATOM 1562 N N . LYS A 1 194 ? -20.047 18.467 3.109 1.00 84.00 194 LYS A N 1
ATOM 1563 C CA . LYS A 1 194 ? -19.613 18.678 1.712 1.00 84.00 194 LYS A CA 1
ATOM 1564 C C . LYS A 1 194 ? -18.084 18.692 1.549 1.00 84.00 194 LYS A C 1
ATOM 1566 O O . LYS A 1 194 ? -17.548 18.066 0.640 1.00 84.00 194 LYS A O 1
ATOM 1571 N N . ALA A 1 195 ? -17.374 19.354 2.464 1.00 81.44 195 ALA A N 1
ATOM 1572 C CA . ALA A 1 195 ? -15.913 19.396 2.457 1.00 81.44 195 ALA A CA 1
ATOM 1573 C C . ALA A 1 195 ? -15.272 18.048 2.831 1.00 81.44 195 ALA A C 1
ATOM 1575 O O . ALA A 1 195 ? -14.179 17.735 2.371 1.00 81.44 195 ALA A O 1
ATOM 1576 N N . GLN A 1 196 ? -15.899 17.254 3.704 1.00 82.31 196 GLN A N 1
ATOM 1577 C CA . GLN A 1 196 ? -15.436 15.894 4.003 1.00 82.31 196 GLN A CA 1
ATOM 1578 C C . GLN A 1 196 ? -15.718 14.945 2.837 1.00 82.31 196 GLN A C 1
ATOM 1580 O O . GLN A 1 196 ? -14.846 14.158 2.512 1.00 82.31 196 GLN A O 1
ATOM 1585 N N . ALA A 1 197 ? -16.864 15.070 2.165 1.00 83.38 197 ALA A N 1
ATOM 1586 C CA . ALA A 1 197 ? -17.222 14.265 1.002 1.00 83.38 197 ALA A CA 1
ATOM 1587 C C . ALA A 1 197 ? -16.235 14.470 -0.156 1.00 83.38 197 ALA A C 1
ATOM 1589 O O . ALA A 1 197 ? -15.704 13.496 -0.674 1.00 83.38 197 ALA A O 1
ATOM 1590 N N . ALA A 1 198 ? -15.901 15.723 -0.491 1.00 80.19 198 ALA A N 1
ATOM 1591 C CA . ALA A 1 198 ? -14.894 16.022 -1.514 1.00 80.19 198 ALA A CA 1
ATOM 1592 C C . ALA A 1 198 ? -13.515 15.421 -1.174 1.00 80.19 198 ALA A C 1
ATOM 1594 O O . ALA A 1 198 ? -12.837 14.874 -2.039 1.00 80.19 198 ALA A O 1
ATOM 1595 N N . ARG A 1 199 ? -13.116 15.469 0.104 1.00 75.88 199 ARG A N 1
ATOM 1596 C CA . ARG A 1 199 ? -11.867 14.851 0.579 1.00 75.88 199 ARG A CA 1
ATOM 1597 C C . ARG A 1 199 ? -11.922 13.329 0.532 1.00 75.88 199 ARG A C 1
ATOM 1599 O O . ARG A 1 199 ? -10.974 12.702 0.083 1.00 75.88 199 ARG A O 1
ATOM 1606 N N . THR A 1 200 ? -13.023 12.732 0.969 1.00 76.94 200 THR A N 1
ATOM 1607 C CA . THR A 1 200 ? -13.248 11.289 0.873 1.00 76.94 200 THR A CA 1
ATOM 1608 C C . THR A 1 200 ? -13.162 10.827 -0.579 1.00 76.94 200 THR A C 1
ATOM 1610 O O . THR A 1 200 ? -12.506 9.825 -0.847 1.00 76.94 200 THR A O 1
ATOM 1613 N N . GLU A 1 201 ? -13.734 11.582 -1.518 1.00 77.88 201 GLU A N 1
ATOM 1614 C CA . GLU A 1 201 ? -13.664 11.281 -2.949 1.00 77.88 201 GLU A CA 1
ATOM 1615 C C . GLU A 1 201 ? -12.241 11.392 -3.505 1.00 77.88 201 GLU A C 1
ATOM 1617 O O . GLU A 1 201 ? -11.798 10.531 -4.264 1.00 77.88 201 GLU A O 1
ATOM 1622 N N . HIS A 1 202 ? -11.479 12.389 -3.054 1.00 73.56 202 HIS A N 1
ATOM 1623 C CA . HIS A 1 202 ? -10.057 12.499 -3.364 1.00 73.56 202 HIS A CA 1
ATOM 1624 C C . HIS A 1 202 ? -9.268 11.271 -2.872 1.00 73.56 202 HIS A C 1
ATOM 1626 O O . HIS A 1 202 ? -8.532 10.662 -3.644 1.00 73.56 202 HIS A O 1
ATOM 1632 N N . VAL A 1 203 ? -9.474 10.830 -1.623 1.00 73.44 203 VAL A N 1
ATOM 1633 C CA . VAL A 1 203 ? -8.817 9.623 -1.080 1.00 73.44 203 VAL A CA 1
ATOM 1634 C C . VAL A 1 203 ? -9.274 8.346 -1.797 1.00 73.44 203 VAL A C 1
ATOM 1636 O O . VAL A 1 203 ? -8.478 7.424 -1.983 1.00 73.44 203 VAL A O 1
ATOM 1639 N N . ARG A 1 204 ? -10.541 8.266 -2.222 1.00 73.44 204 ARG A N 1
ATOM 1640 C CA . ARG A 1 204 ? -11.052 7.156 -3.042 1.00 73.44 204 ARG A CA 1
ATOM 1641 C C . ARG A 1 204 ? -10.359 7.100 -4.392 1.00 73.44 204 ARG A C 1
ATOM 1643 O O . ARG A 1 204 ? -9.829 6.044 -4.726 1.00 73.44 204 ARG A O 1
ATOM 1650 N N . SER A 1 205 ? -10.300 8.236 -5.081 1.00 70.25 205 SER A N 1
ATOM 1651 C CA . SER A 1 205 ? -9.625 8.395 -6.369 1.00 70.25 205 SER A CA 1
ATOM 1652 C C . SER A 1 205 ? -8.145 8.030 -6.268 1.00 70.25 205 SER A C 1
ATOM 1654 O O . SER A 1 205 ? -7.655 7.248 -7.077 1.00 70.25 205 SER A O 1
ATOM 1656 N N . LEU A 1 206 ? -7.450 8.504 -5.225 1.00 65.69 206 LEU A N 1
ATOM 1657 C CA . LEU A 1 206 ? -6.076 8.092 -4.934 1.00 65.69 206 LEU A CA 1
ATOM 1658 C C . LEU A 1 206 ? -5.981 6.577 -4.759 1.00 65.69 206 LEU A C 1
ATOM 1660 O O . LEU A 1 206 ? -5.189 5.942 -5.438 1.00 65.69 206 LEU A O 1
ATOM 1664 N N . GLY A 1 207 ? -6.818 5.982 -3.907 1.00 63.12 207 GLY A N 1
ATOM 1665 C CA . GLY A 1 207 ? -6.795 4.539 -3.674 1.00 63.12 207 GLY A CA 1
ATOM 1666 C C . GLY A 1 207 ? -7.103 3.705 -4.920 1.00 63.12 207 GLY A C 1
ATOM 1667 O O . GLY A 1 207 ? -6.579 2.606 -5.054 1.00 63.12 207 GLY A O 1
ATOM 1668 N N . ASP A 1 208 ? -7.936 4.197 -5.834 1.00 64.62 208 ASP A N 1
ATOM 1669 C CA . ASP A 1 208 ? -8.228 3.503 -7.090 1.00 64.62 208 ASP A CA 1
ATOM 1670 C C . ASP A 1 208 ? -7.073 3.645 -8.102 1.00 64.62 208 ASP A C 1
ATOM 1672 O O . ASP A 1 208 ? -6.816 2.714 -8.861 1.00 64.62 208 ASP A O 1
ATOM 1676 N N . LEU A 1 209 ? -6.320 4.752 -8.062 1.00 57.16 209 LEU A N 1
ATOM 1677 C CA . LEU A 1 209 ? -5.135 4.980 -8.899 1.00 57.16 209 LEU A CA 1
ATOM 1678 C C . LEU A 1 209 ? -3.875 4.276 -8.376 1.00 57.16 209 LEU A C 1
ATOM 1680 O O . LEU A 1 209 ? -3.065 3.805 -9.177 1.00 57.16 209 LEU A O 1
ATOM 1684 N N . THR A 1 210 ? -3.683 4.201 -7.058 1.00 52.62 210 THR A N 1
ATOM 1685 C CA . THR A 1 210 ? -2.498 3.570 -6.454 1.00 52.62 210 THR A CA 1
ATOM 1686 C C . THR A 1 210 ? -2.601 2.060 -6.408 1.00 52.62 210 THR A C 1
ATOM 1688 O O . THR A 1 210 ? -1.571 1.402 -6.407 1.00 52.62 210 THR A O 1
ATOM 1691 N N . ARG A 1 211 ? -3.820 1.501 -6.446 1.00 52.94 211 ARG A N 1
ATOM 1692 C CA . ARG A 1 211 ? -4.043 0.055 -6.547 1.00 52.94 211 ARG A CA 1
ATOM 1693 C C . ARG A 1 211 ? -3.103 -0.555 -7.583 1.00 52.94 211 ARG A C 1
ATOM 1695 O O . ARG A 1 211 ? -3.212 -0.277 -8.777 1.00 52.94 211 ARG A O 1
ATOM 1702 N N . PHE A 1 212 ? -2.196 -1.396 -7.093 1.00 44.91 212 PHE A N 1
ATOM 1703 C CA . PHE A 1 212 ? -1.303 -2.195 -7.916 1.00 44.91 212 PHE A CA 1
ATOM 1704 C C . PHE A 1 212 ? -2.156 -2.987 -8.913 1.00 44.91 212 PHE A C 1
ATOM 1706 O O . PHE A 1 212 ? -2.940 -3.847 -8.502 1.00 44.91 212 PHE A O 1
ATOM 1713 N N . GLU A 1 213 ? -2.065 -2.658 -10.205 1.00 43.91 213 GLU A N 1
ATOM 1714 C CA . GLU A 1 213 ? -2.619 -3.514 -11.251 1.00 43.91 213 GLU A CA 1
ATOM 1715 C C . GLU A 1 213 ? -1.779 -4.796 -11.236 1.00 43.91 213 GLU A C 1
ATOM 1717 O O . GLU A 1 213 ? -0.552 -4.700 -11.331 1.00 43.91 213 GLU A O 1
ATOM 1722 N N . PRO A 1 214 ? -2.388 -5.987 -11.066 1.00 38.47 214 PRO A N 1
ATOM 1723 C CA . PRO A 1 214 ? -1.651 -7.240 -11.116 1.00 38.47 214 PRO A CA 1
ATOM 1724 C C . PRO A 1 214 ? -0.787 -7.286 -12.367 1.00 38.47 214 PRO A C 1
ATOM 1726 O O . PRO A 1 214 ? -1.153 -6.758 -13.422 1.00 38.47 214 PRO A O 1
ATOM 1729 N N . LEU A 1 215 ? 0.383 -7.890 -12.245 1.00 39.09 215 LEU A N 1
ATOM 1730 C CA . LEU A 1 215 ? 1.382 -7.840 -13.295 1.00 39.09 215 LEU A CA 1
ATOM 1731 C C . LEU A 1 215 ? 0.841 -8.444 -14.607 1.00 39.09 215 LEU A C 1
ATOM 1733 O O . LEU A 1 215 ? 1.109 -7.913 -15.677 1.00 39.09 215 LEU A O 1
ATOM 1737 N N . GLU A 1 216 ? -0.051 -9.433 -14.513 1.00 38.28 216 GLU A N 1
ATOM 1738 C CA . GLU A 1 216 ? -0.763 -10.057 -15.633 1.00 38.28 216 GLU A CA 1
ATOM 1739 C C . GLU A 1 216 ? -1.741 -9.107 -16.359 1.00 38.28 216 GLU A C 1
ATOM 1741 O O . GLU A 1 216 ? -2.049 -9.303 -17.535 1.00 38.28 216 GLU A O 1
ATOM 1746 N N . VAL A 1 217 ? -2.248 -8.071 -15.679 1.00 40.81 217 VAL A N 1
ATOM 1747 C CA . VAL A 1 217 ? -3.095 -7.006 -16.261 1.00 40.81 217 VAL A CA 1
ATOM 1748 C C . VAL A 1 217 ? -2.260 -6.045 -17.054 1.00 40.81 217 VAL A C 1
ATOM 1750 O O . VAL A 1 217 ? -2.611 -5.716 -18.187 1.00 40.81 217 VAL A O 1
ATOM 1753 N N . THR A 1 218 ? -1.168 -5.604 -16.433 1.00 43.34 218 THR A N 1
ATOM 1754 C CA . THR A 1 218 ? -0.178 -4.766 -17.087 1.00 43.34 218 THR A CA 1
ATOM 1755 C C . THR A 1 218 ? 0.305 -5.508 -18.330 1.00 43.34 218 THR A C 1
ATOM 1757 O O . THR A 1 218 ? 0.197 -4.975 -19.421 1.00 43.34 218 THR A O 1
ATOM 1760 N N . GLU A 1 219 ? 0.660 -6.789 -18.214 1.00 40.84 219 GLU A N 1
ATOM 1761 C CA . GLU A 1 219 ? 1.046 -7.662 -19.330 1.00 40.84 219 GLU A CA 1
ATOM 1762 C C . GLU A 1 219 ? -0.053 -7.836 -20.384 1.00 40.84 219 GLU A C 1
ATOM 1764 O O . GLU A 1 219 ? 0.233 -7.711 -21.568 1.00 40.84 219 GLU A O 1
ATOM 1769 N N . ARG A 1 220 ? -1.323 -8.059 -20.018 1.00 43.12 220 ARG A N 1
ATOM 1770 C CA . ARG A 1 220 ? -2.423 -8.122 -21.003 1.00 43.12 220 ARG A CA 1
ATOM 1771 C C . ARG A 1 220 ? -2.641 -6.803 -21.731 1.00 43.12 220 ARG A C 1
ATOM 1773 O O . ARG A 1 220 ? -2.895 -6.819 -22.930 1.00 43.12 220 ARG A O 1
ATOM 1780 N N . ARG A 1 221 ? -2.580 -5.672 -21.027 1.00 46.62 221 ARG A N 1
ATOM 1781 C CA . ARG A 1 221 ? -2.681 -4.345 -21.646 1.00 46.62 221 ARG A CA 1
ATOM 1782 C C . ARG A 1 221 ? -1.496 -4.093 -22.563 1.00 46.62 221 ARG A C 1
ATOM 1784 O O . ARG A 1 221 ? -1.724 -3.722 -23.702 1.00 46.62 221 ARG A O 1
ATOM 1791 N N . LEU A 1 222 ? -0.278 -4.376 -22.107 1.00 41.62 222 LEU A N 1
ATOM 1792 C CA . LEU A 1 222 ? 0.948 -4.296 -22.903 1.00 41.62 222 LEU A CA 1
ATOM 1793 C C . LEU A 1 222 ? 0.862 -5.175 -24.159 1.00 41.62 222 LEU A C 1
ATOM 1795 O O . LEU A 1 222 ? 1.187 -4.708 -25.240 1.00 41.62 222 LEU A O 1
ATOM 1799 N N . ASN A 1 223 ? 0.352 -6.403 -24.039 1.00 41.62 223 ASN A N 1
ATOM 1800 C CA . ASN A 1 223 ? 0.188 -7.336 -25.158 1.00 41.62 223 ASN A CA 1
ATOM 1801 C C . ASN A 1 223 ? -0.938 -6.933 -26.127 1.00 41.62 223 ASN A C 1
ATOM 1803 O O . ASN A 1 223 ? -0.914 -7.329 -27.289 1.00 41.62 223 ASN A O 1
ATOM 1807 N N . ASN A 1 224 ? -1.921 -6.154 -25.664 1.00 41.84 224 ASN A N 1
ATOM 1808 C CA . ASN A 1 224 ? -3.003 -5.613 -26.492 1.00 41.84 224 ASN A CA 1
ATOM 1809 C C . ASN A 1 224 ? -2.688 -4.210 -27.048 1.00 41.84 224 ASN A C 1
ATOM 1811 O O . ASN A 1 224 ? -3.351 -3.759 -27.982 1.00 41.84 224 ASN A O 1
ATOM 1815 N N . CYS A 1 225 ? -1.690 -3.519 -26.494 1.00 43.34 225 CYS A N 1
ATOM 1816 C CA . CYS A 1 225 ? -1.121 -2.292 -27.034 1.00 43.34 225 CYS A CA 1
ATOM 1817 C C . CYS A 1 225 ? -0.136 -2.670 -28.144 1.00 43.34 225 CYS A C 1
ATOM 1819 O O . CYS A 1 225 ? 1.015 -3.003 -27.887 1.00 43.34 225 CYS A O 1
ATOM 1821 N N . GLY A 1 226 ? -0.590 -2.616 -29.397 1.00 44.94 226 GLY A N 1
ATOM 1822 C CA . GLY A 1 226 ? 0.249 -2.922 -30.562 1.00 44.94 226 GLY A CA 1
ATOM 1823 C C . GLY A 1 226 ? 1.426 -1.957 -30.782 1.00 44.94 226 GLY A C 1
ATOM 1824 O O . GLY A 1 226 ? 2.266 -2.230 -31.637 1.00 44.94 226 GLY A O 1
ATOM 1825 N N . ASP A 1 227 ? 1.499 -0.849 -30.031 1.00 52.44 227 ASP A N 1
ATOM 1826 C CA . ASP A 1 227 ? 2.565 0.155 -30.090 1.00 52.44 227 ASP A CA 1
ATOM 1827 C C . ASP A 1 227 ? 3.028 0.555 -28.671 1.00 52.44 227 ASP A C 1
ATOM 1829 O O . ASP A 1 227 ? 2.227 0.870 -27.786 1.00 52.44 227 ASP A O 1
ATOM 1833 N N . ILE A 1 228 ? 4.347 0.611 -28.463 1.00 50.94 228 ILE A N 1
ATOM 1834 C CA . ILE A 1 228 ? 4.999 1.094 -27.234 1.00 50.94 228 ILE A CA 1
ATOM 1835 C C . ILE A 1 228 ? 4.575 2.530 -26.868 1.00 50.94 228 ILE A C 1
ATOM 1837 O O . ILE A 1 228 ? 4.623 2.924 -25.700 1.00 50.94 228 ILE A O 1
ATOM 1841 N N . LYS A 1 229 ? 4.114 3.316 -27.851 1.00 54.19 229 LYS A N 1
ATOM 1842 C CA . LYS A 1 229 ? 3.540 4.652 -27.638 1.00 54.19 229 LYS A CA 1
ATOM 1843 C C . LYS A 1 229 ? 2.228 4.621 -26.857 1.00 54.19 229 LYS A C 1
ATOM 1845 O O . LYS A 1 229 ? 2.004 5.518 -26.047 1.00 54.19 229 LYS A O 1
ATOM 1850 N N . ASP A 1 230 ? 1.396 3.600 -27.047 1.00 52.66 230 ASP A N 1
ATOM 1851 C CA . ASP A 1 230 ? 0.113 3.475 -26.344 1.00 52.66 230 ASP A CA 1
ATOM 1852 C C . ASP A 1 230 ? 0.321 3.113 -24.870 1.00 52.66 230 ASP A C 1
ATOM 1854 O O . ASP A 1 230 ? -0.375 3.617 -23.989 1.00 52.66 230 ASP A O 1
ATOM 1858 N N . VAL A 1 231 ? 1.351 2.312 -24.593 1.00 50.56 231 VAL A N 1
ATOM 1859 C CA . VAL A 1 231 ? 1.806 1.979 -23.238 1.00 50.56 231 VAL A CA 1
ATOM 1860 C C . VAL A 1 231 ? 2.312 3.220 -22.508 1.00 50.56 231 VAL A C 1
ATOM 1862 O O . VAL A 1 231 ? 1.901 3.494 -21.379 1.00 50.56 231 VAL A O 1
ATOM 1865 N N . ALA A 1 232 ? 3.192 3.985 -23.161 1.00 53.84 232 ALA A N 1
ATOM 1866 C CA . ALA A 1 232 ? 3.719 5.224 -22.604 1.00 53.84 232 ALA A CA 1
ATOM 1867 C C . ALA A 1 232 ? 2.585 6.219 -22.327 1.00 53.84 232 ALA A C 1
ATOM 1869 O O . ALA A 1 232 ? 2.537 6.810 -21.252 1.00 53.84 232 ALA A O 1
ATOM 1870 N N . LYS A 1 233 ? 1.629 6.345 -23.255 1.00 59.69 233 LYS A N 1
ATOM 1871 C CA . LYS A 1 233 ? 0.452 7.198 -23.092 1.00 59.69 233 LYS A CA 1
ATOM 1872 C C . LYS A 1 233 ? -0.409 6.782 -21.900 1.00 59.69 233 LYS A C 1
ATOM 1874 O O . LYS A 1 233 ? -0.722 7.631 -21.079 1.00 59.69 233 LYS A O 1
ATOM 1879 N N . ALA A 1 234 ? -0.734 5.498 -21.750 1.00 54.88 234 ALA A N 1
ATOM 1880 C CA . ALA A 1 234 ? -1.528 5.021 -20.616 1.00 54.88 234 ALA A CA 1
ATOM 1881 C C . ALA A 1 234 ? -0.840 5.276 -19.261 1.00 54.88 234 ALA A C 1
ATOM 1883 O O . ALA A 1 234 ? -1.508 5.579 -18.270 1.00 54.88 234 ALA A O 1
ATOM 1884 N N . PHE A 1 235 ? 0.494 5.183 -19.211 1.00 56.50 235 PHE A N 1
ATOM 1885 C CA . PHE A 1 235 ? 1.258 5.569 -18.029 1.00 56.50 235 PHE A CA 1
ATOM 1886 C C . PHE A 1 235 ? 1.205 7.081 -17.788 1.00 56.50 235 PHE A C 1
ATOM 1888 O O . PHE A 1 235 ? 0.902 7.489 -16.671 1.00 56.50 235 PHE A O 1
ATOM 1895 N N . TYR A 1 236 ? 1.457 7.910 -18.806 1.00 59.59 236 TYR A N 1
ATOM 1896 C CA . TYR A 1 236 ? 1.399 9.368 -18.664 1.00 59.59 236 TYR A CA 1
ATOM 1897 C C . TYR A 1 236 ? -0.003 9.849 -18.270 1.00 59.59 236 TYR A C 1
ATOM 1899 O O . TYR A 1 236 ? -0.115 10.615 -17.325 1.00 59.59 236 TYR A O 1
ATOM 1907 N N . ASP A 1 237 ? -1.073 9.284 -18.836 1.00 61.00 237 ASP A N 1
ATOM 1908 C CA . ASP A 1 237 ? -2.456 9.573 -18.430 1.00 61.00 237 ASP A CA 1
ATOM 1909 C C . ASP A 1 237 ? -2.704 9.256 -16.938 1.00 61.00 237 ASP A C 1
ATOM 1911 O O . ASP A 1 237 ? -3.534 9.889 -16.279 1.00 61.00 237 ASP A O 1
ATOM 1915 N N . LYS A 1 238 ? -2.015 8.248 -16.383 1.00 56.19 238 LYS A N 1
ATOM 1916 C CA . LYS A 1 238 ? -2.069 7.904 -14.954 1.00 56.19 238 LYS A CA 1
ATOM 1917 C C . LYS A 1 238 ? -1.233 8.868 -14.107 1.00 56.19 238 LYS A C 1
ATOM 1919 O O . LYS A 1 238 ? -1.682 9.245 -13.026 1.00 56.19 238 LYS A O 1
ATOM 1924 N N . ILE A 1 239 ? -0.058 9.271 -14.586 1.00 58.34 239 ILE A N 1
ATOM 1925 C CA . ILE A 1 239 ? 0.808 10.262 -13.934 1.00 58.34 239 ILE A CA 1
ATOM 1926 C C . ILE A 1 239 ? 0.124 11.625 -13.880 1.00 58.34 239 ILE A C 1
ATOM 1928 O O . ILE A 1 239 ? 0.009 12.172 -12.792 1.00 58.34 239 ILE A O 1
ATOM 1932 N N . ASP A 1 240 ? -0.437 12.104 -14.987 1.00 63.25 240 ASP A N 1
ATOM 1933 C CA . ASP A 1 240 ? -1.163 13.375 -15.060 1.00 63.25 240 ASP A CA 1
ATOM 1934 C C . ASP A 1 240 ? -2.331 13.401 -14.062 1.00 63.25 240 ASP A C 1
ATOM 1936 O O . ASP A 1 240 ? -2.575 14.398 -13.379 1.00 63.25 240 ASP A O 1
ATOM 1940 N N . LYS A 1 241 ? -3.039 12.272 -13.906 1.00 60.53 241 LYS A N 1
ATOM 1941 C CA . LYS A 1 241 ? -4.085 12.128 -12.882 1.00 60.53 241 LYS A CA 1
ATOM 1942 C C . LYS A 1 241 ? -3.515 12.199 -11.467 1.00 60.53 241 LYS A C 1
ATOM 1944 O O . LYS A 1 241 ? -4.099 12.883 -10.633 1.00 60.53 241 LYS A O 1
ATOM 1949 N N . LEU A 1 242 ? -2.405 11.523 -11.180 1.00 54.75 242 LEU A N 1
ATOM 1950 C CA . LEU A 1 242 ? -1.751 11.582 -9.867 1.00 54.75 242 LEU A CA 1
ATOM 1951 C C . LEU A 1 242 ? -1.233 12.998 -9.552 1.00 54.75 242 LEU A C 1
ATOM 1953 O O . LEU A 1 242 ? -1.475 13.499 -8.455 1.00 54.75 242 LEU A O 1
ATOM 1957 N N . GLU A 1 243 ? -0.624 13.682 -10.519 1.00 62.19 243 GLU A N 1
ATOM 1958 C CA . GLU A 1 243 ? -0.168 15.073 -10.397 1.00 62.19 243 GLU A CA 1
ATOM 1959 C C . GLU A 1 243 ? -1.339 16.038 -10.177 1.00 62.19 243 GLU A C 1
ATOM 1961 O O . GLU A 1 243 ? -1.267 16.908 -9.311 1.00 62.19 243 GLU A O 1
ATOM 1966 N N . SER A 1 244 ? -2.468 15.838 -10.871 1.00 64.88 244 SER A N 1
ATOM 1967 C CA . SER A 1 244 ? -3.698 16.617 -10.639 1.00 64.88 244 SER A CA 1
ATOM 1968 C C . SER A 1 244 ? -4.267 16.441 -9.225 1.00 64.88 244 SER A C 1
ATOM 1970 O O . SER A 1 244 ? -5.009 17.292 -8.733 1.00 64.88 244 SER A O 1
ATOM 1972 N N . LEU A 1 245 ? -3.897 15.344 -8.558 1.00 56.50 245 LEU A N 1
ATOM 1973 C CA . LEU A 1 245 ? -4.225 15.042 -7.168 1.00 56.50 245 LEU A CA 1
ATOM 1974 C C . LEU A 1 245 ? -3.106 15.471 -6.197 1.00 56.50 245 LEU A C 1
ATOM 1976 O O . LEU A 1 245 ? -3.170 15.135 -5.019 1.00 56.50 245 LEU A O 1
ATOM 1980 N N . GLY A 1 246 ? -2.098 16.219 -6.654 1.00 52.81 246 GLY A N 1
ATOM 1981 C CA . GLY A 1 246 ? -1.023 16.747 -5.809 1.00 52.81 246 GLY A CA 1
ATOM 1982 C C . GLY A 1 246 ? -0.011 15.700 -5.337 1.00 52.81 246 GLY A C 1
ATOM 1983 O O . GLY A 1 246 ? 0.684 15.924 -4.349 1.00 52.81 246 GLY A O 1
ATOM 1984 N N . VAL A 1 247 ? 0.059 14.548 -6.006 1.00 51.91 247 VAL A N 1
ATOM 1985 C CA . VAL A 1 247 ? 1.038 13.495 -5.714 1.00 51.91 247 VAL A CA 1
ATOM 1986 C C . VAL A 1 247 ? 2.365 13.822 -6.400 1.00 51.91 247 VAL A C 1
ATOM 1988 O O . VAL A 1 247 ? 2.378 14.114 -7.593 1.00 51.91 247 VAL A O 1
ATOM 1991 N N . ASP A 1 248 ? 3.484 13.707 -5.678 1.00 57.38 248 ASP A N 1
ATOM 1992 C CA . ASP A 1 248 ? 4.816 13.733 -6.295 1.00 57.38 248 ASP A CA 1
ATOM 1993 C C . ASP A 1 248 ? 5.055 12.430 -7.070 1.00 57.38 248 ASP A C 1
ATOM 1995 O O . ASP A 1 248 ? 5.191 11.344 -6.505 1.00 57.38 248 ASP A O 1
ATOM 1999 N N . THR A 1 249 ? 5.077 12.551 -8.391 1.00 55.59 249 THR A N 1
ATOM 2000 C CA . THR A 1 249 ? 5.286 11.460 -9.348 1.00 55.59 249 THR A CA 1
ATOM 2001 C C . THR A 1 249 ? 6.719 11.419 -9.880 1.00 55.59 249 THR A C 1
ATOM 2003 O O . THR A 1 249 ? 7.034 10.626 -10.774 1.00 55.59 249 THR A O 1
ATOM 2006 N N . SER A 1 250 ? 7.613 12.285 -9.389 1.00 59.72 250 SER A N 1
ATOM 2007 C CA . SER A 1 250 ? 8.925 12.515 -9.998 1.00 59.72 250 SER A CA 1
ATOM 2008 C C . SER A 1 250 ? 9.789 11.254 -10.022 1.00 59.72 250 SER A C 1
ATOM 2010 O O . SER A 1 250 ? 10.545 11.039 -10.974 1.00 59.72 250 SER A O 1
ATOM 2012 N N . PHE A 1 251 ? 9.647 10.388 -9.020 1.00 56.16 251 PHE A N 1
ATOM 2013 C CA . PHE A 1 251 ? 10.343 9.110 -8.932 1.00 56.16 251 PHE A CA 1
ATOM 2014 C C . PHE A 1 251 ? 9.807 8.089 -9.950 1.00 56.16 251 PHE A C 1
ATOM 2016 O O . PHE A 1 251 ? 10.580 7.486 -10.697 1.00 56.16 251 PHE A O 1
ATOM 2023 N N . GLN A 1 252 ? 8.484 7.947 -10.051 1.00 55.34 252 GLN A N 1
ATOM 2024 C CA . GLN A 1 252 ? 7.801 7.055 -10.992 1.00 55.34 252 GLN A CA 1
ATOM 2025 C C . GLN A 1 252 ? 8.092 7.477 -12.439 1.00 55.34 252 GLN A C 1
ATOM 2027 O O . GLN A 1 252 ? 8.430 6.644 -13.282 1.00 55.34 252 GLN A O 1
ATOM 2032 N N . THR A 1 253 ? 8.052 8.783 -12.711 1.00 58.38 253 THR A N 1
ATOM 2033 C CA . THR A 1 253 ? 8.370 9.371 -14.016 1.00 58.38 253 THR A CA 1
ATOM 2034 C C . THR A 1 253 ? 9.829 9.130 -14.409 1.00 58.38 253 THR A C 1
ATOM 2036 O O . THR A 1 253 ? 10.103 8.777 -15.559 1.00 58.38 253 THR A O 1
ATOM 2039 N N . ARG A 1 254 ? 10.783 9.264 -13.472 1.00 62.03 254 ARG A N 1
ATOM 2040 C CA . ARG A 1 254 ? 12.198 8.912 -13.708 1.00 62.03 254 ARG A CA 1
ATOM 2041 C C . ARG A 1 254 ? 12.365 7.418 -14.000 1.00 62.03 254 ARG A C 1
ATOM 2043 O O . ARG A 1 254 ? 13.059 7.064 -14.953 1.00 62.03 254 ARG A O 1
ATOM 2050 N N . GLY A 1 255 ? 11.694 6.556 -13.235 1.00 59.56 255 GLY A N 1
ATOM 2051 C CA . GLY A 1 255 ? 11.739 5.104 -13.415 1.00 59.56 255 GLY A CA 1
ATOM 2052 C C . GLY A 1 255 ? 11.213 4.637 -14.775 1.00 59.56 255 GLY A C 1
ATOM 2053 O O . GLY A 1 255 ? 11.862 3.820 -15.440 1.00 59.56 255 GLY A O 1
ATOM 2054 N N . LEU A 1 256 ? 10.084 5.191 -15.239 1.00 60.16 256 LEU A N 1
ATOM 2055 C CA . LEU A 1 256 ? 9.571 4.889 -16.578 1.00 60.16 256 LEU A CA 1
ATOM 2056 C C . LEU A 1 256 ? 10.534 5.375 -17.662 1.00 60.16 256 LEU A C 1
ATOM 2058 O O .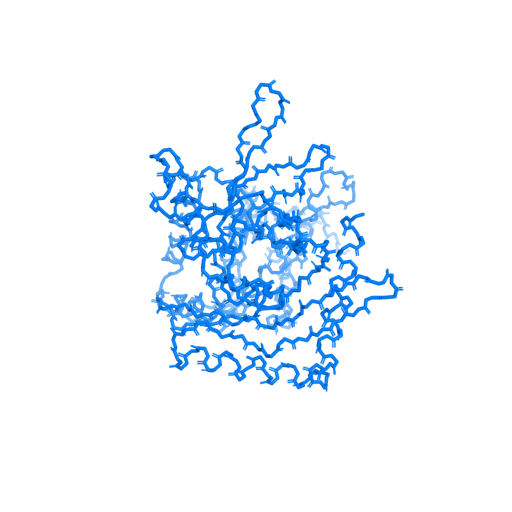 LEU A 1 256 ? 10.852 4.602 -18.564 1.00 60.16 256 LEU A O 1
ATOM 2062 N N . LYS A 1 257 ? 11.015 6.625 -17.581 1.00 64.75 257 LYS A N 1
ATOM 2063 C CA . LYS A 1 257 ? 11.943 7.181 -18.580 1.00 64.75 257 LYS A CA 1
ATOM 2064 C C . LYS A 1 257 ? 13.164 6.281 -18.757 1.00 64.75 257 LYS A C 1
ATOM 2066 O O . LYS A 1 257 ? 13.494 5.927 -19.883 1.00 64.75 257 LYS A O 1
ATOM 2071 N N . LEU A 1 258 ? 13.770 5.833 -17.656 1.00 65.62 258 LEU A N 1
ATOM 2072 C CA . LEU A 1 258 ? 14.894 4.894 -17.697 1.00 65.62 258 LEU A CA 1
ATOM 2073 C C . LEU A 1 258 ? 14.507 3.545 -18.319 1.00 65.62 258 LEU A C 1
ATOM 2075 O O . LEU A 1 258 ? 15.246 3.025 -19.153 1.00 65.62 258 LEU A O 1
ATOM 2079 N N . SER A 1 259 ? 13.334 3.002 -17.979 1.00 63.50 259 SER A N 1
ATOM 2080 C CA . SER A 1 259 ? 12.836 1.741 -18.553 1.00 63.50 259 SER A CA 1
ATOM 2081 C C . SER A 1 259 ? 12.636 1.835 -20.070 1.00 63.50 259 SER A C 1
ATOM 2083 O O . SER A 1 259 ? 13.028 0.928 -20.808 1.00 63.50 259 SER A O 1
ATOM 2085 N N . MET A 1 260 ? 12.068 2.943 -20.552 1.00 64.69 260 MET A N 1
ATOM 2086 C CA . MET A 1 260 ? 11.881 3.211 -21.981 1.00 64.69 260 MET A CA 1
ATOM 2087 C C . MET A 1 260 ? 13.218 3.401 -22.703 1.00 64.69 260 MET A C 1
ATOM 2089 O O . MET A 1 260 ? 13.393 2.892 -23.810 1.00 64.69 260 MET A O 1
ATOM 2093 N N . THR A 1 261 ? 14.184 4.073 -22.074 1.00 70.62 261 THR A N 1
ATOM 2094 C CA . THR A 1 261 ? 15.536 4.211 -22.625 1.00 70.62 261 THR A CA 1
ATOM 2095 C C . THR A 1 261 ? 16.217 2.850 -22.767 1.00 70.62 261 THR A C 1
ATOM 2097 O O . THR A 1 261 ? 16.705 2.530 -23.848 1.00 70.62 261 THR A O 1
ATOM 2100 N N . PHE A 1 262 ? 16.182 1.993 -21.739 1.00 70.12 262 PHE A N 1
ATOM 2101 C CA . PHE A 1 262 ? 16.732 0.633 -21.844 1.00 70.12 262 PHE A CA 1
ATOM 2102 C C . PHE A 1 262 ? 16.042 -0.190 -22.933 1.00 70.12 262 PHE A C 1
ATOM 2104 O O . PHE A 1 262 ? 16.714 -0.866 -23.710 1.00 70.12 262 PHE A O 1
ATOM 2111 N N . SER A 1 263 ? 14.718 -0.080 -23.033 1.00 64.56 263 SER A N 1
ATOM 2112 C CA . SER A 1 263 ? 13.913 -0.722 -24.077 1.00 64.56 263 SER A CA 1
ATOM 2113 C C . SER A 1 263 ? 14.386 -0.339 -25.482 1.00 64.56 263 SER A C 1
ATOM 2115 O O . SER A 1 263 ? 14.675 -1.208 -26.307 1.00 64.56 263 SER A O 1
ATOM 2117 N N . LYS A 1 264 ? 14.535 0.966 -25.737 1.00 69.75 264 LYS A N 1
ATOM 2118 C CA . LYS A 1 264 ? 15.018 1.508 -27.013 1.00 69.75 264 LYS A CA 1
ATOM 2119 C C . LYS A 1 264 ? 16.435 1.028 -27.332 1.00 69.75 264 LYS A C 1
ATOM 2121 O O . LYS A 1 264 ? 16.690 0.589 -28.452 1.00 69.75 264 LYS A O 1
ATOM 2126 N N . ILE A 1 265 ? 17.335 1.063 -26.353 1.00 74.06 265 ILE A N 1
ATOM 2127 C CA . ILE A 1 265 ? 18.726 0.626 -26.519 1.00 74.06 265 ILE A CA 1
ATOM 2128 C C . ILE A 1 265 ? 18.792 -0.872 -26.831 1.00 74.06 265 ILE A C 1
ATOM 2130 O O . ILE A 1 265 ? 19.510 -1.282 -27.738 1.00 74.06 265 ILE A O 1
ATOM 2134 N N . PHE A 1 266 ? 18.013 -1.706 -26.141 1.00 71.81 266 PHE A N 1
ATOM 2135 C CA . PHE A 1 266 ? 18.034 -3.153 -26.368 1.00 71.81 266 PHE A CA 1
ATOM 2136 C C . PHE A 1 266 ? 17.496 -3.509 -27.760 1.00 71.81 266 PHE A C 1
ATOM 2138 O O . PHE A 1 266 ? 18.033 -4.410 -28.409 1.00 71.81 266 PHE A O 1
ATOM 2145 N N . MET A 1 267 ? 16.512 -2.758 -28.263 1.00 63.34 267 MET A N 1
ATOM 2146 C CA . MET A 1 267 ? 16.068 -2.865 -29.655 1.00 63.34 267 MET A CA 1
ATOM 2147 C C . MET A 1 267 ? 17.155 -2.445 -30.651 1.00 63.34 267 MET A C 1
ATOM 2149 O O . MET A 1 267 ? 17.397 -3.159 -31.620 1.00 63.34 267 MET A O 1
ATOM 2153 N N . GLN A 1 268 ? 17.837 -1.317 -30.417 1.00 71.38 268 GLN A N 1
ATOM 2154 C CA . GLN A 1 268 ? 18.945 -0.857 -31.271 1.00 71.38 268 GLN A CA 1
ATOM 2155 C C . GLN A 1 268 ? 20.092 -1.871 -31.322 1.00 71.38 268 GLN A C 1
ATOM 2157 O O . GLN A 1 268 ? 20.716 -2.058 -32.362 1.00 71.38 268 GLN A O 1
ATOM 2162 N N . MET A 1 269 ? 20.335 -2.562 -30.209 1.00 75.00 269 MET A N 1
ATOM 2163 C CA . MET A 1 269 ? 21.329 -3.627 -30.103 1.00 75.00 269 MET A CA 1
ATOM 2164 C C . MET A 1 269 ? 20.864 -4.967 -30.700 1.00 75.00 269 MET A C 1
ATOM 2166 O O . MET A 1 269 ? 21.611 -5.943 -30.642 1.00 75.00 269 MET A O 1
ATOM 2170 N N . GLY A 1 270 ? 19.642 -5.048 -31.237 1.00 66.12 270 GLY A N 1
ATOM 2171 C CA . GLY A 1 270 ? 19.083 -6.278 -31.803 1.00 66.12 270 GLY A CA 1
ATOM 2172 C C . GLY A 1 270 ? 18.842 -7.382 -30.770 1.00 66.12 270 GLY A C 1
ATOM 2173 O O . GLY A 1 270 ? 18.771 -8.552 -31.134 1.00 66.12 270 GLY A O 1
ATOM 2174 N N . ILE A 1 271 ? 18.741 -7.029 -29.484 1.00 69.25 271 ILE A N 1
ATOM 2175 C CA . ILE A 1 271 ? 18.463 -7.980 -28.398 1.00 69.25 271 ILE A CA 1
ATOM 2176 C C . ILE A 1 271 ? 16.997 -8.430 -28.457 1.00 69.25 271 ILE A C 1
ATOM 2178 O O . ILE A 1 271 ? 16.696 -9.564 -28.093 1.00 69.25 271 ILE A O 1
ATOM 2182 N N . ALA A 1 272 ? 16.105 -7.567 -28.951 1.00 58.69 272 ALA A N 1
ATOM 2183 C CA . ALA A 1 272 ? 14.700 -7.878 -29.175 1.00 58.69 272 ALA A CA 1
ATOM 2184 C C . ALA A 1 272 ? 14.066 -7.021 -30.261 1.00 58.69 272 ALA A C 1
ATOM 2186 O O . ALA A 1 272 ? 14.603 -5.989 -30.668 1.00 58.69 272 ALA A O 1
ATOM 2187 N N . THR A 1 273 ? 12.881 -7.443 -30.693 1.00 52.66 273 THR A N 1
ATOM 2188 C CA . THR A 1 273 ? 12.037 -6.696 -31.627 1.00 52.66 273 THR A CA 1
ATOM 2189 C C . THR A 1 273 ? 10.764 -6.224 -30.931 1.00 52.66 273 THR A C 1
ATOM 2191 O O . THR A 1 273 ? 10.354 -6.792 -29.919 1.00 52.66 273 THR A O 1
ATOM 2194 N N . ILE A 1 274 ? 10.089 -5.217 -31.493 1.00 44.06 274 ILE A N 1
ATOM 2195 C CA . ILE A 1 274 ? 8.784 -4.748 -30.989 1.00 44.06 274 ILE A CA 1
ATOM 2196 C C . ILE A 1 274 ? 7.713 -5.850 -30.939 1.00 44.06 274 ILE A C 1
ATOM 2198 O O . ILE A 1 274 ? 6.727 -5.697 -30.233 1.00 44.06 274 ILE A O 1
ATOM 2202 N N . TYR A 1 275 ? 7.917 -6.963 -31.648 1.00 39.72 275 TYR A N 1
ATOM 2203 C CA . TYR A 1 275 ? 6.975 -8.081 -31.732 1.00 39.72 275 TYR A CA 1
ATOM 2204 C C . TYR A 1 275 ? 7.287 -9.229 -30.759 1.00 39.72 275 TYR A C 1
ATOM 2206 O O . TYR A 1 275 ? 6.570 -10.226 -30.745 1.00 39.72 275 TYR A O 1
ATOM 2214 N N . ASP A 1 276 ? 8.343 -9.114 -29.952 1.00 50.03 276 ASP A N 1
ATOM 2215 C CA . ASP A 1 276 ? 8.735 -10.132 -28.974 1.00 50.03 276 ASP A CA 1
ATOM 2216 C C . ASP A 1 276 ? 8.029 -9.895 -27.624 1.00 50.03 276 ASP A C 1
ATOM 2218 O O . ASP A 1 276 ? 8.585 -9.310 -26.693 1.00 50.03 276 ASP A O 1
ATOM 2222 N N . SER A 1 277 ? 6.757 -10.297 -27.533 1.00 46.75 277 SER A N 1
ATOM 2223 C CA . SER A 1 277 ? 5.913 -10.089 -26.342 1.00 46.75 277 SER A CA 1
ATOM 2224 C C . SER A 1 277 ? 6.501 -10.700 -25.064 1.00 46.75 277 SER A C 1
ATOM 2226 O O . SER A 1 277 ? 6.361 -10.132 -23.977 1.00 46.75 277 SER A O 1
ATOM 2228 N N . ASP A 1 278 ? 7.195 -11.833 -25.187 1.00 50.41 278 ASP A N 1
ATOM 2229 C CA . ASP A 1 278 ? 7.831 -12.527 -24.064 1.00 50.41 278 ASP A CA 1
ATOM 2230 C C . ASP A 1 278 ? 9.042 -11.741 -23.548 1.00 50.41 278 ASP A C 1
ATOM 2232 O O . ASP A 1 278 ? 9.244 -11.615 -22.334 1.00 50.41 278 ASP A O 1
ATOM 2236 N N . PHE A 1 279 ? 9.818 -11.139 -24.455 1.00 55.66 279 PHE A N 1
ATOM 2237 C CA . PHE A 1 279 ? 10.888 -10.217 -24.096 1.00 55.66 279 PHE A CA 1
ATOM 2238 C C . PHE A 1 279 ? 10.357 -8.987 -23.360 1.00 55.66 279 PHE A C 1
ATOM 2240 O O . PHE A 1 279 ? 10.902 -8.640 -22.313 1.00 55.66 279 PHE A O 1
ATOM 2247 N N . TRP A 1 280 ? 9.295 -8.346 -23.855 1.00 50.31 280 TRP A N 1
ATOM 2248 C CA . TRP A 1 280 ? 8.735 -7.138 -23.232 1.00 50.31 280 TRP A CA 1
ATOM 2249 C C . TRP A 1 280 ? 8.161 -7.412 -21.841 1.00 50.31 280 TRP A C 1
ATOM 2251 O O . TRP A 1 280 ? 8.387 -6.642 -20.904 1.00 50.31 280 TRP A O 1
ATOM 2261 N N . THR A 1 281 ? 7.516 -8.567 -21.688 1.00 51.28 281 THR A N 1
ATOM 2262 C CA . THR A 1 281 ? 7.026 -9.087 -20.408 1.00 51.28 281 THR A CA 1
ATOM 2263 C C . THR A 1 281 ? 8.168 -9.280 -19.405 1.00 51.28 281 THR A C 1
ATOM 2265 O O . THR A 1 281 ? 8.114 -8.815 -18.263 1.00 51.28 281 THR A O 1
ATOM 2268 N N . LYS A 1 282 ? 9.254 -9.927 -19.838 1.00 55.75 282 LYS A N 1
ATOM 2269 C CA . LYS A 1 282 ? 10.426 -10.181 -18.995 1.00 55.75 282 LYS A CA 1
ATOM 2270 C C . LYS A 1 282 ? 11.208 -8.900 -18.691 1.00 55.75 282 LYS A C 1
ATOM 2272 O O . LYS A 1 282 ? 11.684 -8.732 -17.571 1.00 55.75 282 LYS A O 1
ATOM 2277 N N . LEU A 1 283 ? 11.307 -7.983 -19.653 1.00 55.78 283 LEU A N 1
ATOM 2278 C CA . LEU A 1 283 ? 11.984 -6.700 -19.495 1.00 55.78 283 LEU A CA 1
ATOM 2279 C C . LEU A 1 283 ? 11.294 -5.842 -18.440 1.00 55.78 283 LEU A C 1
ATOM 2281 O O . LEU A 1 283 ? 11.982 -5.344 -17.562 1.00 55.78 283 LEU A O 1
ATOM 2285 N N . GLY A 1 284 ? 9.963 -5.712 -18.480 1.00 53.47 284 GLY A N 1
ATOM 2286 C CA . GLY A 1 284 ? 9.219 -4.905 -17.507 1.00 53.47 284 GLY A CA 1
ATOM 2287 C C . GLY A 1 284 ? 9.386 -5.393 -16.062 1.00 53.47 284 GLY A C 1
ATOM 2288 O O . GLY A 1 284 ? 9.581 -4.585 -15.153 1.00 53.47 284 GLY A O 1
ATOM 2289 N N . ARG A 1 285 ? 9.382 -6.719 -15.849 1.00 52.28 285 ARG A N 1
ATOM 2290 C CA . ARG A 1 285 ? 9.623 -7.338 -14.530 1.00 52.28 285 ARG A CA 1
ATOM 2291 C C . ARG A 1 285 ? 11.016 -7.017 -13.992 1.00 52.28 285 ARG A C 1
ATOM 2293 O O . ARG A 1 285 ? 11.166 -6.631 -12.834 1.00 52.28 285 ARG A O 1
ATOM 2300 N N . GLU A 1 286 ? 12.033 -7.178 -14.833 1.00 54.16 286 GLU A N 1
ATOM 2301 C CA . GLU A 1 286 ? 13.429 -7.049 -14.411 1.00 54.16 286 GLU A CA 1
ATOM 2302 C C . GLU A 1 286 ? 13.915 -5.595 -14.382 1.00 54.16 286 GLU A C 1
ATOM 2304 O O . GLU A 1 286 ? 14.717 -5.230 -13.517 1.00 54.16 286 GLU A O 1
ATOM 2309 N N . SER A 1 287 ? 13.396 -4.737 -15.267 1.00 57.56 287 SER A N 1
ATOM 2310 C CA . SER A 1 287 ? 13.727 -3.313 -15.301 1.00 57.56 287 SER A CA 1
ATOM 2311 C C . SER A 1 287 ? 13.218 -2.606 -14.054 1.00 57.56 287 SER A C 1
ATOM 2313 O O . SER A 1 287 ? 13.966 -1.834 -13.463 1.00 57.56 287 SER A O 1
ATOM 2315 N N . HIS A 1 288 ? 12.001 -2.913 -13.592 1.00 53.53 288 HIS A N 1
ATOM 2316 C CA . HIS A 1 288 ? 11.431 -2.287 -12.402 1.00 53.53 288 HIS A CA 1
ATOM 2317 C C . HIS A 1 288 ? 12.306 -2.529 -11.162 1.00 53.53 288 HIS A C 1
ATOM 2319 O O . HIS A 1 288 ? 12.723 -1.579 -10.504 1.00 53.53 288 HIS A O 1
ATOM 2325 N N . ALA A 1 289 ? 12.682 -3.781 -10.886 1.00 52.09 289 ALA A N 1
ATOM 2326 C CA . ALA A 1 289 ? 13.486 -4.120 -9.712 1.00 52.09 289 ALA A CA 1
ATOM 2327 C C . ALA A 1 289 ? 14.904 -3.515 -9.744 1.00 52.09 289 ALA A C 1
ATOM 2329 O O . ALA A 1 289 ? 15.397 -3.055 -8.712 1.00 52.09 289 ALA A O 1
ATOM 2330 N N . SER A 1 290 ? 15.574 -3.513 -10.901 1.00 54.53 290 SER A N 1
ATOM 2331 C CA . SER A 1 290 ? 16.941 -2.982 -11.009 1.00 54.53 290 SER A CA 1
ATOM 2332 C C . SER A 1 290 ? 16.979 -1.449 -11.101 1.00 54.53 290 SER A C 1
ATOM 2334 O O . SER A 1 290 ? 17.875 -0.836 -10.523 1.00 54.53 290 SER A O 1
ATOM 2336 N N . ILE A 1 291 ? 15.990 -0.805 -11.733 1.00 59.19 291 ILE A N 1
ATOM 2337 C CA . ILE A 1 291 ? 15.883 0.664 -11.783 1.00 59.19 291 ILE A CA 1
ATOM 2338 C C . ILE A 1 291 ? 15.510 1.233 -10.417 1.00 59.19 291 ILE A C 1
ATOM 2340 O O . ILE A 1 291 ? 16.067 2.255 -10.028 1.00 59.19 291 ILE A O 1
ATOM 2344 N N . LEU A 1 292 ? 14.634 0.568 -9.657 1.00 53.91 292 LEU A N 1
ATOM 2345 C CA . LEU A 1 292 ? 14.341 0.974 -8.282 1.00 53.91 292 LEU A CA 1
ATOM 2346 C C . LEU A 1 292 ? 15.611 0.990 -7.429 1.00 53.91 292 LEU A C 1
ATOM 2348 O O . LEU A 1 292 ? 15.885 1.989 -6.776 1.00 53.91 292 LEU A O 1
ATOM 2352 N N . ARG A 1 293 ? 16.436 -0.064 -7.487 1.00 59.09 293 ARG A N 1
ATOM 2353 C CA . ARG A 1 293 ? 17.716 -0.106 -6.756 1.00 59.09 293 ARG A CA 1
ATOM 2354 C C . ARG A 1 293 ? 18.651 1.036 -7.143 1.00 59.09 293 ARG A C 1
ATOM 2356 O O . ARG A 1 293 ? 19.258 1.628 -6.260 1.00 59.09 293 ARG A O 1
ATOM 2363 N N . TYR A 1 294 ? 18.735 1.361 -8.432 1.00 63.59 294 TYR A N 1
ATOM 2364 C CA . TYR A 1 294 ? 19.501 2.513 -8.905 1.00 63.59 294 TYR A CA 1
ATOM 2365 C C . TYR A 1 294 ? 18.953 3.832 -8.355 1.00 63.59 294 TYR A C 1
ATOM 2367 O O . TYR A 1 294 ? 19.710 4.628 -7.812 1.00 63.59 294 TYR A O 1
ATOM 2375 N N . LEU A 1 295 ? 17.638 4.044 -8.438 1.00 56.00 295 LEU A N 1
ATOM 2376 C CA . LEU A 1 295 ? 17.015 5.274 -7.959 1.00 56.00 295 LEU A CA 1
ATOM 2377 C C . LEU A 1 295 ? 17.096 5.426 -6.431 1.00 56.00 295 LEU A C 1
ATOM 2379 O O . LEU A 1 295 ? 17.185 6.548 -5.948 1.00 56.00 295 LEU A O 1
ATOM 2383 N N . HIS A 1 296 ? 17.100 4.320 -5.681 1.00 55.84 296 HIS A N 1
ATOM 2384 C CA . HIS A 1 296 ? 17.333 4.308 -4.233 1.00 55.84 296 HIS A CA 1
ATOM 2385 C C . HIS A 1 296 ? 18.809 4.502 -3.855 1.00 55.84 296 HIS A C 1
ATOM 2387 O O . HIS A 1 296 ? 19.087 4.974 -2.759 1.00 55.84 296 HIS A O 1
ATOM 2393 N N . GLY A 1 297 ? 19.742 4.140 -4.741 1.00 56.62 297 GLY A N 1
ATOM 2394 C CA . GLY A 1 297 ? 21.182 4.324 -4.548 1.00 56.62 297 GLY A CA 1
ATOM 2395 C C . GLY A 1 297 ? 21.687 5.740 -4.838 1.00 56.62 297 GLY A C 1
ATOM 2396 O O .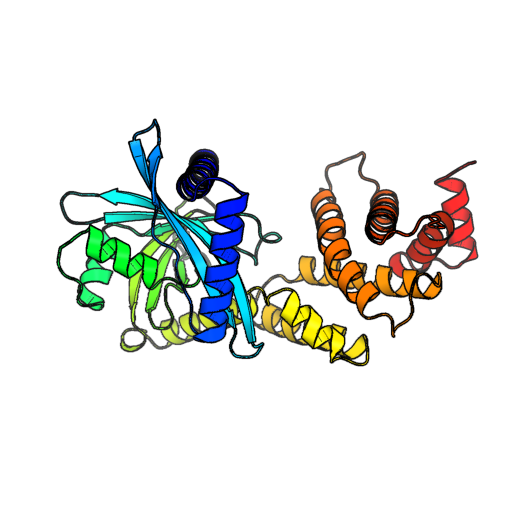 GLY A 1 297 ? 22.821 6.037 -4.493 1.00 56.62 297 GLY A O 1
ATOM 2397 N N . LEU A 1 298 ? 20.860 6.621 -5.418 1.00 58.03 298 LEU A N 1
ATOM 2398 C CA . LEU A 1 298 ? 21.179 8.031 -5.706 1.00 58.03 298 LEU A CA 1
ATOM 2399 C C . LEU A 1 298 ? 21.300 8.920 -4.446 1.00 58.03 298 LEU A C 1
ATOM 2401 O O . LEU A 1 298 ? 21.092 10.128 -4.546 1.00 58.03 298 LEU A O 1
ATOM 2405 N N . ASP A 1 299 ? 21.592 8.364 -3.265 1.00 54.16 299 ASP A N 1
ATOM 2406 C CA . ASP A 1 299 ? 21.842 9.170 -2.065 1.00 54.16 299 ASP A CA 1
ATOM 2407 C C . ASP A 1 299 ? 23.026 10.105 -2.350 1.00 54.16 299 ASP A C 1
ATOM 2409 O O . ASP A 1 299 ? 24.163 9.664 -2.511 1.00 54.16 299 ASP A O 1
ATOM 2413 N N . GLU A 1 300 ? 22.746 11.407 -2.451 1.00 49.28 300 GLU A N 1
ATOM 2414 C CA . GLU A 1 300 ? 23.691 12.452 -2.872 1.00 49.28 300 GLU A CA 1
ATOM 2415 C C . GLU A 1 300 ? 24.921 12.566 -1.943 1.00 49.28 300 GLU A C 1
ATOM 2417 O O . GLU A 1 300 ? 25.863 13.304 -2.233 1.00 49.28 300 GLU A O 1
ATOM 2422 N N . ASN A 1 301 ? 24.927 11.825 -0.830 1.00 53.19 301 ASN A N 1
ATOM 2423 C CA . ASN A 1 301 ? 26.003 11.770 0.153 1.00 53.19 301 ASN A CA 1
ATOM 2424 C C . ASN A 1 301 ? 26.995 10.611 -0.050 1.00 53.19 301 ASN A C 1
ATOM 2426 O O . ASN A 1 301 ? 28.033 10.594 0.624 1.00 53.19 301 ASN A O 1
ATOM 2430 N N . ASP A 1 302 ? 26.716 9.654 -0.939 1.00 62.69 302 ASP A N 1
ATOM 2431 C CA . ASP A 1 302 ? 27.652 8.570 -1.244 1.00 62.69 302 ASP A CA 1
ATOM 2432 C C . ASP A 1 302 ? 28.726 9.057 -2.229 1.00 62.69 302 ASP A C 1
ATOM 2434 O O . ASP A 1 302 ? 28.510 9.188 -3.434 1.00 62.69 302 ASP A O 1
ATOM 2438 N N . LYS A 1 303 ? 29.916 9.350 -1.694 1.00 59.75 303 LYS A N 1
ATOM 2439 C CA . LYS A 1 303 ? 31.057 9.854 -2.474 1.00 59.75 303 LYS A CA 1
ATOM 2440 C C . LYS A 1 303 ? 31.599 8.843 -3.486 1.00 59.75 303 LYS A C 1
ATOM 2442 O O . LYS A 1 303 ? 32.313 9.259 -4.396 1.00 59.75 303 LYS A O 1
ATOM 2447 N N . ASP A 1 304 ? 31.276 7.561 -3.327 1.00 65.19 304 ASP A N 1
ATOM 2448 C CA . ASP A 1 304 ? 31.711 6.492 -4.225 1.00 65.19 304 ASP A CA 1
ATOM 2449 C C . ASP A 1 304 ? 30.640 6.148 -5.281 1.00 65.19 304 ASP A C 1
ATOM 2451 O O . ASP A 1 304 ? 30.881 5.319 -6.166 1.00 65.19 304 ASP A O 1
ATOM 2455 N N . PHE A 1 305 ? 29.469 6.798 -5.233 1.00 66.44 305 PHE A N 1
ATOM 2456 C CA . PHE A 1 305 ? 28.387 6.571 -6.183 1.00 66.44 305 PHE A CA 1
ATOM 2457 C C . PHE A 1 305 ? 28.664 7.259 -7.527 1.00 66.44 305 PHE A C 1
ATOM 2459 O O . PHE A 1 305 ? 28.649 8.482 -7.654 1.00 66.44 305 PHE A O 1
ATOM 2466 N N . ASP A 1 306 ? 28.877 6.447 -8.565 1.00 73.81 306 ASP A N 1
ATOM 2467 C CA . ASP A 1 306 ? 28.973 6.884 -9.958 1.00 73.81 306 ASP A CA 1
ATOM 2468 C C . ASP A 1 306 ? 27.664 6.522 -10.691 1.00 73.81 306 ASP A C 1
ATOM 2470 O O . ASP A 1 306 ? 27.453 5.348 -11.038 1.00 73.81 306 ASP A O 1
ATOM 2474 N N . PRO A 1 307 ? 26.777 7.508 -10.950 1.00 73.12 307 PRO A N 1
ATOM 2475 C CA . PRO A 1 307 ? 25.463 7.259 -11.537 1.00 73.12 307 PRO A CA 1
ATOM 2476 C C . PRO A 1 307 ? 25.539 6.546 -12.890 1.00 73.12 307 PRO A C 1
ATOM 2478 O O . PRO A 1 307 ? 24.704 5.700 -13.212 1.00 73.12 307 PRO A O 1
ATOM 2481 N N . PHE A 1 308 ? 26.561 6.849 -13.692 1.00 79.12 308 PHE A N 1
ATOM 2482 C CA . PHE A 1 308 ? 26.698 6.260 -15.015 1.00 79.12 308 PHE A CA 1
ATOM 2483 C C . PHE A 1 308 ? 27.138 4.794 -14.935 1.00 79.12 308 PHE A C 1
ATOM 2485 O O . PHE A 1 308 ? 26.566 3.934 -15.612 1.00 79.12 308 PHE A O 1
ATOM 2492 N N . LYS A 1 309 ? 28.107 4.468 -14.070 1.00 79.62 309 LYS A N 1
ATOM 2493 C CA . LYS A 1 309 ? 28.543 3.074 -13.874 1.00 79.62 309 LYS A CA 1
ATOM 2494 C C . LYS A 1 309 ? 27.423 2.194 -13.328 1.00 79.62 309 LYS A C 1
ATOM 2496 O O . LYS A 1 309 ? 27.280 1.053 -13.778 1.00 79.62 309 LYS A O 1
ATOM 2501 N N . GLU A 1 310 ? 26.612 2.714 -12.411 1.00 80.12 310 GLU A N 1
ATOM 2502 C CA . GLU A 1 310 ? 25.461 1.978 -11.887 1.00 80.12 310 GLU A CA 1
ATOM 2503 C C . GLU A 1 310 ? 24.375 1.777 -12.957 1.00 80.12 310 GLU A C 1
ATOM 2505 O O . GLU A 1 310 ? 23.835 0.677 -13.060 1.00 80.12 310 GLU A O 1
ATOM 2510 N N . LEU A 1 311 ? 24.128 2.745 -13.851 1.00 80.06 311 LEU A N 1
ATOM 2511 C CA . LEU A 1 311 ? 23.236 2.541 -15.006 1.00 80.06 311 LEU A CA 1
ATOM 2512 C C . LEU A 1 311 ? 23.718 1.417 -15.936 1.00 80.06 311 LEU A C 1
ATOM 2514 O O . LEU A 1 311 ? 22.925 0.575 -16.366 1.00 80.06 311 LEU A O 1
ATOM 2518 N N . VAL A 1 312 ? 25.020 1.359 -16.229 1.00 82.94 312 VAL A N 1
ATOM 2519 C CA . VAL A 1 312 ? 25.607 0.279 -17.044 1.00 82.94 312 VAL A CA 1
ATOM 2520 C C . VAL A 1 312 ? 25.472 -1.074 -16.340 1.00 82.94 312 VAL A C 1
ATOM 2522 O O . VAL A 1 312 ? 25.172 -2.087 -16.977 1.00 82.94 312 VAL A O 1
ATOM 2525 N N . LYS A 1 313 ? 25.666 -1.117 -15.020 1.00 82.25 313 LYS A N 1
ATOM 2526 C CA . LYS A 1 313 ? 25.475 -2.323 -14.205 1.00 82.25 313 LYS A CA 1
ATOM 2527 C C . LYS A 1 313 ? 24.017 -2.782 -14.204 1.00 82.25 313 LYS A C 1
ATOM 2529 O O . LYS A 1 313 ? 23.780 -3.966 -14.436 1.00 82.25 313 LYS A O 1
ATOM 2534 N N . VAL A 1 314 ? 23.057 -1.868 -14.062 1.00 76.88 314 VAL A N 1
ATOM 2535 C CA . VAL A 1 314 ? 21.621 -2.158 -14.207 1.00 76.88 314 VAL A CA 1
ATOM 2536 C C . VAL A 1 314 ? 21.325 -2.776 -15.572 1.00 76.88 314 VAL A C 1
ATOM 2538 O O . VAL A 1 314 ? 20.691 -3.827 -15.634 1.00 76.88 314 VAL A O 1
ATOM 2541 N N . ALA A 1 315 ? 21.852 -2.209 -16.662 1.00 81.44 315 ALA A N 1
ATOM 2542 C CA . ALA A 1 315 ? 21.675 -2.769 -18.005 1.00 81.44 315 ALA A CA 1
ATOM 2543 C C . ALA A 1 315 ? 22.175 -4.221 -18.100 1.00 81.44 315 ALA A C 1
ATOM 2545 O O . ALA A 1 315 ? 21.519 -5.089 -18.678 1.00 81.44 315 ALA A O 1
ATOM 2546 N N . ARG A 1 316 ? 23.338 -4.499 -17.496 1.00 82.31 316 ARG A N 1
ATOM 2547 C CA . ARG A 1 316 ? 23.938 -5.839 -17.458 1.00 82.31 316 ARG A CA 1
ATOM 2548 C C . ARG A 1 316 ? 23.111 -6.817 -16.631 1.00 82.31 316 ARG A C 1
ATOM 2550 O O . ARG A 1 316 ? 22.962 -7.963 -17.048 1.00 82.31 316 ARG A O 1
ATOM 2557 N N . GLU A 1 317 ? 22.588 -6.389 -15.484 1.00 75.25 317 GLU A N 1
ATOM 2558 C CA . GLU A 1 317 ? 21.704 -7.209 -14.651 1.00 75.25 317 GLU A CA 1
ATOM 2559 C C . GLU A 1 317 ? 20.430 -7.584 -15.403 1.00 75.25 317 GLU A C 1
ATOM 2561 O O . GLU A 1 317 ? 20.082 -8.764 -15.455 1.00 75.25 317 GLU A O 1
ATOM 2566 N N . ILE A 1 318 ? 19.783 -6.600 -16.036 1.00 69.06 318 ILE A N 1
ATOM 2567 C CA . ILE A 1 318 ? 18.588 -6.814 -16.852 1.00 69.06 318 ILE A CA 1
ATOM 2568 C C . ILE A 1 318 ? 18.910 -7.828 -17.959 1.00 69.06 318 ILE A C 1
ATOM 2570 O O . ILE A 1 318 ? 18.282 -8.882 -18.028 1.00 69.06 318 ILE A O 1
ATOM 2574 N N . ALA A 1 319 ? 19.952 -7.590 -18.762 1.00 75.50 319 ALA A N 1
ATOM 2575 C CA . ALA A 1 319 ? 20.350 -8.495 -19.842 1.00 75.50 319 ALA A CA 1
ATOM 2576 C C . ALA A 1 319 ? 20.659 -9.927 -19.349 1.00 75.50 319 ALA A C 1
ATOM 2578 O O . ALA A 1 319 ? 20.250 -10.909 -19.977 1.00 75.50 319 ALA A O 1
ATOM 2579 N N . ALA A 1 320 ? 21.338 -10.068 -18.205 1.00 74.56 320 ALA A N 1
ATOM 2580 C CA . ALA A 1 320 ? 21.658 -11.366 -17.615 1.00 74.56 320 ALA A CA 1
ATOM 2581 C C . ALA A 1 320 ? 20.398 -12.129 -17.183 1.00 74.56 320 ALA A C 1
ATOM 2583 O O . ALA A 1 320 ? 20.250 -13.306 -17.517 1.00 74.56 320 ALA A O 1
ATOM 2584 N N . ARG A 1 321 ? 19.459 -11.460 -16.503 1.00 65.75 321 ARG A N 1
ATOM 2585 C CA . ARG A 1 321 ? 18.179 -12.063 -16.095 1.00 65.75 321 ARG A CA 1
ATOM 2586 C C . ARG A 1 321 ? 17.307 -12.412 -17.296 1.00 65.75 321 ARG A C 1
ATOM 2588 O O . ARG A 1 321 ? 16.601 -13.421 -17.288 1.00 65.75 321 ARG A O 1
ATOM 2595 N N . MET A 1 322 ? 17.440 -11.659 -18.384 1.00 64.69 322 MET A N 1
ATOM 2596 C CA . MET A 1 322 ? 16.812 -11.970 -19.665 1.00 64.69 322 MET A CA 1
ATOM 2597 C C . MET A 1 322 ? 17.417 -13.192 -20.366 1.00 64.69 322 MET A C 1
ATOM 2599 O O . MET A 1 322 ? 16.734 -13.802 -21.183 1.00 64.69 322 MET A O 1
ATOM 2603 N N . GLY A 1 323 ? 18.609 -13.647 -19.969 1.00 70.38 323 GLY A N 1
ATOM 2604 C CA . GLY A 1 323 ? 19.290 -14.806 -20.555 1.00 70.38 323 GLY A CA 1
ATOM 2605 C C . GLY A 1 323 ? 20.233 -14.448 -21.708 1.00 70.38 323 GLY A C 1
ATOM 2606 O O . GLY A 1 323 ? 20.668 -15.335 -22.446 1.00 70.38 323 GLY A O 1
ATOM 2607 N N . VAL A 1 324 ? 20.577 -13.165 -21.868 1.00 77.12 324 VAL A N 1
ATOM 2608 C CA . VAL A 1 324 ? 21.485 -12.677 -22.914 1.00 77.12 324 VAL A CA 1
ATOM 2609 C C . VAL A 1 324 ? 22.924 -13.069 -22.566 1.00 77.12 324 VAL A C 1
ATOM 2611 O O . VAL A 1 324 ? 23.591 -12.433 -21.754 1.00 77.12 324 VAL A O 1
ATOM 2614 N N . ARG A 1 325 ? 23.431 -14.136 -23.196 1.00 71.94 325 ARG A N 1
ATOM 2615 C CA . ARG A 1 325 ? 24.752 -14.717 -22.872 1.00 71.94 325 ARG A CA 1
ATOM 2616 C C . ARG A 1 325 ? 25.953 -13.869 -23.311 1.00 71.94 325 ARG A C 1
ATOM 2618 O O . ARG A 1 325 ? 27.036 -14.034 -22.760 1.00 71.94 325 ARG A O 1
ATOM 2625 N N . LYS A 1 326 ? 25.793 -12.994 -24.309 1.00 77.62 326 LYS A N 1
ATOM 2626 C CA . LYS A 1 326 ? 26.863 -12.145 -24.870 1.00 77.62 326 LYS A CA 1
ATOM 2627 C C . LYS A 1 326 ? 26.407 -10.691 -24.969 1.00 77.62 326 LYS A C 1
ATOM 2629 O O . LYS A 1 326 ? 26.247 -10.152 -26.058 1.00 77.62 326 LYS A O 1
ATOM 2634 N N . PHE A 1 327 ? 26.157 -10.069 -23.822 1.00 83.81 327 PHE A N 1
ATOM 2635 C CA . PHE A 1 327 ? 25.743 -8.671 -23.779 1.00 83.81 327 PHE A CA 1
ATOM 2636 C C . PHE A 1 327 ? 26.916 -7.736 -24.117 1.00 83.81 327 PHE A C 1
ATOM 2638 O O . PHE A 1 327 ? 27.910 -7.681 -23.387 1.00 83.81 327 PHE A O 1
ATOM 2645 N N . ALA A 1 328 ? 26.800 -6.996 -25.223 1.00 87.06 328 ALA A N 1
ATOM 2646 C CA . ALA A 1 328 ? 27.793 -6.019 -25.672 1.00 87.06 328 ALA A CA 1
ATOM 2647 C C . ALA A 1 328 ? 27.737 -4.742 -24.813 1.00 87.06 328 ALA A C 1
ATOM 2649 O O . ALA A 1 328 ? 27.295 -3.684 -25.253 1.00 87.06 328 ALA A O 1
ATOM 2650 N N . TRP A 1 329 ? 28.175 -4.843 -23.556 1.00 85.50 329 TRP A N 1
ATOM 2651 C CA . TRP A 1 329 ? 27.995 -3.791 -22.550 1.00 85.50 329 TRP A CA 1
ATOM 2652 C C . TRP A 1 329 ? 28.647 -2.451 -22.924 1.00 85.50 329 TRP A C 1
ATOM 2654 O O . TRP A 1 329 ? 28.112 -1.413 -22.553 1.00 85.50 329 TRP A O 1
ATOM 2664 N N . ARG A 1 330 ? 29.760 -2.450 -23.675 1.00 85.50 330 ARG A N 1
ATOM 2665 C CA . ARG A 1 330 ? 30.408 -1.213 -24.157 1.00 85.50 330 ARG A CA 1
ATOM 2666 C C . ARG A 1 330 ? 29.542 -0.472 -25.171 1.00 85.50 330 ARG A C 1
ATOM 2668 O O . ARG A 1 330 ? 29.443 0.747 -25.107 1.00 85.50 330 ARG A O 1
ATOM 2675 N N . GLU A 1 331 ? 28.886 -1.214 -26.060 1.00 85.81 331 GLU A N 1
ATOM 2676 C CA . GLU A 1 331 ? 27.950 -0.638 -27.027 1.00 85.81 331 GLU A CA 1
ATOM 2677 C C . GLU A 1 331 ? 26.705 -0.104 -26.311 1.00 85.81 331 GLU A C 1
ATOM 2679 O O . GLU A 1 331 ? 26.291 1.023 -26.559 1.00 85.81 331 GLU A O 1
ATOM 2684 N N . CYS A 1 332 ? 26.183 -0.847 -25.327 1.00 86.94 332 CYS A N 1
ATOM 2685 C CA . CYS A 1 332 ? 25.102 -0.356 -24.471 1.00 86.94 332 CYS A CA 1
ATOM 2686 C C . CYS A 1 332 ? 25.491 0.929 -23.725 1.00 86.94 332 CYS A C 1
ATOM 2688 O O . CYS A 1 332 ? 24.700 1.862 -23.659 1.00 86.94 332 CYS A O 1
ATOM 2690 N N . ALA A 1 333 ? 26.696 0.989 -23.153 1.00 85.50 333 ALA A N 1
ATOM 2691 C CA . ALA A 1 333 ? 27.172 2.150 -22.408 1.00 85.50 333 ALA A CA 1
ATOM 2692 C C . ALA A 1 333 ? 27.321 3.386 -23.313 1.00 85.50 333 ALA A C 1
ATOM 2694 O O . ALA A 1 333 ? 26.926 4.482 -22.923 1.00 85.50 333 ALA A O 1
ATOM 2695 N N . LYS A 1 334 ? 27.804 3.202 -24.548 1.00 86.81 334 LYS A N 1
ATOM 2696 C CA . LYS A 1 334 ? 27.848 4.259 -25.568 1.00 86.81 334 LYS A CA 1
ATOM 2697 C C . LYS A 1 334 ? 26.442 4.777 -25.895 1.00 86.81 334 LYS A C 1
ATOM 2699 O O . LYS A 1 334 ? 26.220 5.982 -25.867 1.00 86.81 334 LYS A O 1
ATOM 2704 N N . LEU A 1 335 ? 25.486 3.876 -26.135 1.00 84.88 335 LEU A N 1
ATOM 2705 C CA . LEU A 1 335 ? 24.093 4.246 -26.413 1.00 84.88 335 LEU A CA 1
ATOM 2706 C C . LEU A 1 335 ? 23.427 4.952 -25.218 1.00 84.88 335 LEU A C 1
ATOM 2708 O O . LEU A 1 335 ? 22.674 5.900 -25.419 1.00 84.88 335 LEU A O 1
ATOM 2712 N N . LEU A 1 336 ? 23.755 4.568 -23.978 1.00 84.25 336 LEU A N 1
ATOM 2713 C CA . LEU A 1 336 ? 23.291 5.261 -22.769 1.00 84.25 336 LEU A CA 1
ATOM 2714 C C . LEU A 1 336 ? 23.827 6.699 -22.681 1.00 84.25 336 LEU A C 1
ATOM 2716 O O . LEU A 1 336 ? 23.063 7.600 -22.344 1.00 84.25 336 LEU A O 1
ATOM 2720 N N . LEU A 1 337 ? 25.102 6.941 -23.010 1.00 82.06 337 LEU A N 1
ATOM 2721 C CA . LEU A 1 337 ? 25.664 8.302 -23.062 1.00 82.06 337 LEU A CA 1
ATOM 2722 C C . LEU A 1 337 ? 24.968 9.164 -24.118 1.00 82.06 337 LEU A C 1
ATOM 2724 O O . LEU A 1 337 ? 24.693 10.339 -23.881 1.00 82.06 337 LEU A O 1
ATOM 2728 N N . MET A 1 338 ? 24.648 8.576 -25.268 1.00 82.12 338 MET A N 1
ATOM 2729 C CA . MET A 1 338 ? 23.955 9.285 -26.341 1.00 82.12 338 MET A CA 1
ATOM 2730 C C . MET A 1 338 ? 22.502 9.613 -25.971 1.00 82.12 338 MET A C 1
ATOM 2732 O O . MET A 1 338 ? 22.064 10.740 -26.176 1.00 82.12 338 MET A O 1
ATOM 2736 N N . ASP A 1 339 ? 21.760 8.669 -25.388 1.00 76.88 339 ASP A N 1
ATOM 2737 C CA . ASP A 1 339 ? 20.330 8.855 -25.110 1.00 76.88 339 ASP A CA 1
ATOM 2738 C C . ASP A 1 339 ? 20.040 9.601 -23.795 1.00 76.88 339 ASP A C 1
ATOM 2740 O O . ASP A 1 339 ? 19.065 10.348 -23.725 1.00 76.88 339 ASP A O 1
ATOM 2744 N N . ILE A 1 340 ? 20.855 9.416 -22.748 1.00 76.94 340 ILE A N 1
ATOM 2745 C CA . ILE A 1 340 ? 20.632 10.039 -21.427 1.00 76.94 340 ILE A CA 1
ATOM 2746 C C . ILE A 1 340 ? 21.391 11.359 -21.306 1.00 76.94 340 ILE A C 1
ATOM 2748 O O . ILE A 1 340 ? 20.828 12.351 -20.847 1.00 76.94 340 ILE A O 1
ATOM 2752 N N . TYR A 1 341 ? 22.657 11.378 -21.726 1.00 76.56 341 TYR A N 1
ATOM 2753 C CA . TYR A 1 341 ? 23.543 12.536 -21.576 1.00 76.56 341 TYR A CA 1
ATOM 2754 C C . TYR A 1 341 ? 23.644 13.380 -22.852 1.00 76.56 341 TYR A C 1
ATOM 2756 O O . TYR A 1 341 ? 24.335 14.396 -22.854 1.00 76.56 341 TYR A O 1
ATOM 2764 N N . GLN A 1 342 ? 22.934 12.993 -23.921 1.00 80.25 342 GLN A N 1
ATOM 2765 C CA . GLN A 1 342 ? 22.885 13.707 -25.204 1.00 80.25 342 GLN A CA 1
ATOM 2766 C C . GLN A 1 342 ? 24.261 13.891 -25.858 1.00 80.25 342 GLN A C 1
ATOM 2768 O O . GLN A 1 342 ? 24.492 14.847 -26.601 1.00 80.25 342 GLN A O 1
ATOM 2773 N N . TYR A 1 343 ? 25.193 12.974 -25.592 1.00 83.75 343 TYR A N 1
ATOM 2774 C CA . TYR A 1 343 ? 26.503 13.004 -26.232 1.00 83.75 343 TYR A CA 1
ATOM 2775 C C . TYR A 1 343 ? 26.371 12.626 -27.707 1.00 83.75 343 TYR A C 1
ATOM 2777 O O . TYR A 1 343 ? 25.585 11.756 -28.081 1.00 83.75 343 TYR A O 1
ATOM 2785 N N . ASN A 1 344 ? 27.176 13.256 -28.561 1.00 87.19 344 ASN A N 1
ATOM 2786 C CA . ASN A 1 344 ? 27.357 12.751 -29.918 1.00 87.19 344 ASN A CA 1
ATOM 2787 C C . ASN A 1 344 ? 28.187 11.449 -29.885 1.00 87.19 344 ASN A C 1
ATOM 2789 O O . ASN A 1 344 ? 28.842 11.135 -28.888 1.00 87.19 344 ASN A O 1
ATOM 2793 N N . GLU A 1 345 ? 28.174 10.691 -30.982 1.00 86.44 345 GLU A N 1
ATOM 2794 C CA . GLU A 1 345 ? 28.832 9.380 -31.050 1.00 86.44 345 GLU A CA 1
ATOM 2795 C C . GLU A 1 345 ? 30.343 9.443 -30.765 1.00 86.44 345 GLU A C 1
ATOM 2797 O O . GLU A 1 345 ? 30.874 8.576 -30.068 1.00 86.44 345 GLU A O 1
ATOM 2802 N N . ALA A 1 346 ? 31.029 10.479 -31.257 1.00 85.56 346 ALA A N 1
ATOM 2803 C CA . ALA A 1 346 ? 32.467 10.643 -31.061 1.00 85.56 346 ALA A CA 1
ATOM 2804 C C . ALA A 1 346 ? 32.805 10.877 -29.582 1.00 85.56 346 ALA A C 1
ATOM 2806 O O . ALA A 1 346 ? 33.657 10.178 -29.033 1.00 85.56 346 ALA A O 1
ATOM 2807 N N . THR A 1 347 ? 32.079 11.787 -28.926 1.00 84.75 347 THR A N 1
ATOM 2808 C CA . THR A 1 347 ? 32.231 12.079 -27.495 1.00 84.75 347 THR A CA 1
ATOM 2809 C C . THR A 1 347 ? 31.886 10.857 -26.648 1.00 84.75 347 THR A C 1
ATOM 2811 O O . THR A 1 347 ? 32.657 10.489 -25.771 1.00 84.75 347 THR A O 1
ATOM 2814 N N . ALA A 1 348 ? 30.792 10.149 -26.948 1.00 83.38 348 ALA A N 1
ATOM 2815 C CA . ALA A 1 348 ? 30.438 8.926 -26.228 1.00 83.38 348 ALA A CA 1
ATOM 2816 C C . ALA A 1 348 ? 31.532 7.847 -26.347 1.00 83.38 348 ALA A C 1
ATOM 2818 O O . ALA A 1 348 ? 31.889 7.205 -25.360 1.00 83.38 348 ALA A O 1
ATOM 2819 N N . ALA A 1 349 ? 32.109 7.659 -27.538 1.00 84.44 349 ALA A N 1
ATOM 2820 C CA . ALA A 1 349 ? 33.180 6.689 -27.764 1.00 84.44 349 ALA A CA 1
ATOM 2821 C C . ALA A 1 349 ? 34.507 7.068 -27.079 1.00 84.44 349 ALA A C 1
ATOM 2823 O O . ALA A 1 349 ? 35.300 6.184 -26.744 1.00 84.44 349 ALA A O 1
ATOM 2824 N N . GLU A 1 350 ? 34.783 8.359 -26.915 1.00 84.50 350 GLU A N 1
ATOM 2825 C CA . GLU A 1 350 ? 35.928 8.870 -26.157 1.00 84.50 350 GLU A CA 1
ATOM 2826 C C . GLU A 1 350 ? 35.716 8.678 -24.650 1.00 84.50 350 GLU A C 1
ATOM 2828 O O . GLU A 1 350 ? 36.527 8.020 -24.003 1.00 84.50 350 GLU A O 1
ATOM 2833 N N . THR A 1 351 ? 34.560 9.081 -24.120 1.00 82.19 351 THR A N 1
ATOM 2834 C CA . THR A 1 351 ? 34.203 8.901 -22.705 1.00 82.19 351 THR A CA 1
ATOM 2835 C C . THR A 1 351 ? 34.236 7.431 -22.273 1.00 82.19 351 THR A C 1
ATOM 2837 O O . THR A 1 351 ? 34.735 7.113 -21.197 1.00 82.19 351 THR A O 1
ATOM 2840 N N . ILE A 1 352 ? 33.772 6.489 -23.106 1.00 84.69 352 ILE A N 1
ATOM 2841 C CA . ILE A 1 352 ? 33.882 5.052 -22.790 1.00 84.69 352 ILE A CA 1
ATOM 2842 C C . ILE A 1 352 ? 35.342 4.586 -22.719 1.00 84.69 352 ILE A C 1
ATOM 2844 O O . ILE A 1 352 ? 35.662 3.737 -21.885 1.00 84.69 352 ILE A O 1
ATOM 2848 N N . ARG A 1 353 ? 36.228 5.124 -23.568 1.00 84.19 353 ARG A N 1
ATOM 2849 C CA . ARG A 1 353 ? 37.664 4.801 -23.536 1.00 84.19 353 ARG A CA 1
ATOM 2850 C C . ARG A 1 353 ? 38.336 5.334 -22.273 1.00 84.19 353 ARG A C 1
ATOM 2852 O O . ARG A 1 353 ? 39.185 4.641 -21.722 1.00 84.19 353 ARG A O 1
ATOM 2859 N N . GLU A 1 354 ? 37.937 6.514 -21.812 1.00 81.38 354 GLU A N 1
ATOM 2860 C CA . GLU A 1 354 ? 38.457 7.132 -20.587 1.00 81.38 354 GLU A CA 1
ATOM 2861 C C . GLU A 1 354 ? 37.949 6.443 -19.316 1.00 81.38 354 GLU A C 1
ATOM 2863 O O . GLU A 1 354 ? 38.723 6.190 -18.396 1.00 81.38 354 GLU A O 1
ATOM 2868 N N . LEU A 1 355 ? 36.657 6.102 -19.265 1.00 74.56 355 LEU A N 1
ATOM 2869 C CA . LEU A 1 355 ? 36.038 5.472 -18.093 1.00 74.56 355 LEU A CA 1
ATOM 2870 C C . LEU A 1 355 ? 36.405 3.991 -17.935 1.00 74.56 355 LEU A C 1
ATOM 2872 O O . LEU A 1 355 ? 36.349 3.461 -16.823 1.00 74.56 355 LEU A O 1
ATOM 2876 N N . TYR A 1 356 ? 36.763 3.318 -19.032 1.00 73.81 356 TYR A N 1
ATOM 2877 C CA . TYR A 1 356 ? 37.103 1.895 -19.055 1.00 73.81 356 TYR A CA 1
ATOM 2878 C C . TYR A 1 356 ? 38.351 1.623 -19.918 1.00 73.81 356 TYR A C 1
ATOM 2880 O O . TYR A 1 356 ? 38.231 0.986 -20.977 1.00 73.81 356 TYR A O 1
ATOM 2888 N N . PRO A 1 357 ? 39.545 2.079 -19.482 1.00 67.25 357 PRO A N 1
ATOM 2889 C CA . PRO A 1 357 ? 40.802 1.773 -20.160 1.00 67.25 357 PRO A CA 1
ATOM 2890 C C . PRO A 1 357 ? 41.021 0.251 -20.203 1.00 67.25 357 PRO A C 1
ATOM 2892 O O . PRO A 1 357 ? 40.565 -0.470 -19.313 1.00 67.25 357 PRO A O 1
ATOM 2895 N N . MET A 1 358 ? 41.620 -0.237 -21.296 1.00 56.91 358 MET A N 1
ATOM 2896 C CA . MET A 1 358 ? 41.775 -1.676 -21.573 1.00 56.91 358 MET A CA 1
ATOM 2897 C C . MET A 1 358 ? 42.577 -2.431 -20.520 1.00 56.91 358 MET A C 1
ATOM 2899 O O . MET A 1 358 ? 43.579 -1.868 -20.030 1.00 56.91 358 MET A O 1
#

Sequence (358 aa):
MWATLAKEYEKAKYWMIKQFGGEKRYEAMRDDLLRKCAYSQRPMLSKPVYYTSSEGNRWICFENAFYYPDSLASNCMPNCFCYFETASSIGVFMVGFNELIHGGDMNCVLIFTPHFFQRYAERMGVSGDKNELLMKFITSTRSFTVSPMEPDENGVERITVRITTDCTGHGIRRSGKENVFEVRTILTDAQLSKAQAARTEHVRSLGDLTRFEPLEVTERRLNNCGDIKDVAKAFYDKIDKLESLGVDTSFQTRGLKLSMTFSKIFMQMGIATIYDSDFWTKLGRESHASILRYLHGLDENDKDFDPFKELVKVAREIAARMGVRKFAWRECAKLLLMDIYQYNEATAAETIRELYPM

pLDDT: mean 73.0, std 15.21, range [35.09, 95.38]

Radius of gyration: 23.71 Å; chains: 1; bounding box: 66×53×62 Å

Secondary structure (DSSP, 8-state):
-HHHHHHHHHHHHHHHHHHTTSHHHHHHHHHHHHHHHHHHTS-EEPPPEEEE-TT--EEEEEEEEEEEGGGTEEEEEEEEEEEEE-SS-EEEEEEEE-TTTSTT-EEEEEEE-HHHHHHHHHHHT--S-HHHHHHHHHHH----EEEEPPP-TTS--EEEEE-SSSEEEEEEEPTT-TTEEEEEEEEEGGG--HHHHHHHHHHHHHHHHHS---HHHHHHHHHH-SSHHHHHHHHHHHHHHHHHTT---HHHHHHHHHHHHHHHHHHHTTS--TT-HHHHHHHHHHHHHHHHHHHHH--TT-TT--HHHHHHHHHHHHHHHHT-TT--HHHHHHHHHHHHS---HHHHHHHHHHHS--